Protein 4EYC (pdb70)

InterPro domains:
  IPR001894 Cathelicidin-like [PTHR10206] (10-161)
  IPR018216 Cathelicidin, conserved site [PS00946] (35-48)
  IPR018216 Cathelicidin, conserved site [PS00947] (79-101)
  IPR022746 Cathelicidin, antimicrobial peptide, C-terminal [PF12153] (136-163)
  IPR046350 Cystatin superfamily [SSF54403] (33-126)

Nearest PDB structures (foldseek):
  4eyc-assembly2_B  TM=9.851E-01  e=2.642E-16  Homo sapiens
  1n5p-assembly1_A  TM=8.259E-01  e=7.080E-11  Sus scrofa
  3gax-assembly2_B  TM=7.940E-01  e=5.364E-03  Homo sapiens
  3gax-assembly1_A  TM=7.371E-01  e=4.260E-03  Homo sapiens
  3lh4-assembly1_A  TM=5.783E-01  e=1.134E-02  Ixodes scapularis

Sequence (202 aa):
GSHMQVLSYKEAVLRAIDGINQRSSDANLYRLLDLDPRTMDGDPDTPKPVSFTVKETVCPRTTQQSPEDCDFKKKDDGGLLVKRCMGTVTLNQARGSFDISCDKDNKVLSYKEAVLRAIDGINQRSSDANLLYRLLDLDPRTMDGDPDTPKPVSFTVKETVCPRTTQQSPEDCDFKKDGLVKRCMGTVTLNQARGGSSFFDISCDKDNKR

Solvent-accessible surface area: 11135 Å² total; per-residue (Å²): 128,74,148,79,89,78,30,61,34,109,88,3,0,72,132,2,7,52,18,8,8,148,70,11,89,50,84,21,14,9,47,30,66,89,47,39,127,114,154,81,112,74,60,41,47,52,84,9,65,2,1,0,24,0,45,24,0,89,3,72,60,102,19,178,98,55,49,139,103,0,99,68,71,175,130,9,89,60,32,43,0,6,11,34,2,20,20,0,56,39,144,53,55,40,19,0,0,7,14,94,24,12,209,130,45,64,40,101,70,5,0,21,102,0,2,49,19,13,7,137,64,12,94,44,83,24,9,8,54,20,66,90,48,42,129,112,151,68,92,77,66,50,52,55,73,3,64,3,1,0,24,0,44,19,0,86,11,83,59,116,30,183,90,48,12,73,104,2,100,64,84,172,122,7,105,61,43,25,0,7,11,31,2,8,22,29,104,95,147,26,93,54,38,0,0,9,15,107,24,5,179,150

B-factor: mean 39.04, std 11.26, range [22.12, 83.7]

Radius of gyration: 17.58 Å; Cα contacts (8 Å, |Δi|>4): 436; chains: 2; bounding box: 45×39×44 Å

GO terms:
  GO:0045087 innate immune response (P, IDA)
  GO:0019731 antibacterial humoral response (P, IDA)
  GO:0050829 defense response to Gram-negative bacterium (P, IDA)
  GO:0050830 defense response to Gram-positive bacterium (P, IDA)
  GO:0061844 antimicrobial humoral immune response mediated by antimicrobial peptide (P, IDA)
  GO:0001878 response to yeast (P, IDA)
  GO:0005576 extracellular region (C, IDA)
  GO:0035821 modulation of process of another organism (P, IDA)
  GO:0019732 antifungal humoral response (P, IDA)
  GO:0002544 chronic inflammatory response (P, IMP)
  GO:0045087 innate immune response (P, IMP)
  GO:0050830 defense response to Gram-positive bacterium (P, IMP)
  GO:0032757 positive regulation of interleukin-8 production (P, IMP)
  GO:0061844 antimicrobial humoral immune response mediated by antimicrobial peptide (P, IMP)
  GO:0140367 antibacterial innate immune response (P, IDA)
  GO:0042742 defense response to bacterium (P, IMP)
  GO:0042742 defense response to bacterium (P, TAS)
  GO:1904724 tertiary granule lumen (C, TAS)
  GO:0035580 specific granule lumen (C, TAS)
  GO:0005576 extracellular region (C, TAS)

Organism: Homo sapiens (NCBI:txid9606)

Secondary structure (DSSP, 8-state):
--S--BPPHHHHHHHHHHHHHHH---SEEEEEEEEPP----S-TTSPEEEEEEEEEEEEETT--S-GGGSPBPTT--EEEEEEEE-SBTTSS--EEEEETT--/---HHHHHHHHHHHHHHH---SEEEEEEEEPP----S-TTS-EEEEEEEEEEEEETT--S-GGGSPBPTT--EEEEEEEE-SSTTT---EEEEETT---

CATH classification: 3.10.450.10

Structure (mmCIF, N/CA/C/O backbone):
data_4EYC
#
_entry.id   4EYC
#
_cell.length_a   91.146
_cell.length_b   57.987
_cell.length_c   39.546
_cell.angle_alpha   90.000
_cell.angle_beta   90.000
_cell.angle_gamma   90.000
#
_symmetry.space_group_name_H-M   'P 21 21 2'
#
loop_
_entity.id
_entity.type
_entity.pdbx_description
1 polymer 'Cathelicidin antimicrobial peptide'
2 water water
#
loop_
_atom_site.group_PDB
_atom_site.id
_atom_site.type_symbol
_atom_site.label_atom_id
_atom_site.label_alt_id
_atom_site.label_comp_id
_atom_site.label_asym_id
_atom_site.label_entity_id
_atom_site.label_seq_id
_atom_site.pdbx_PDB_ins_code
_atom_site.Cartn_x
_atom_site.Cartn_y
_atom_site.Cartn_z
_atom_site.occupancy
_atom_site.B_iso_or_equiv
_atom_site.auth_seq_id
_atom_site.auth_comp_id
_atom_site.auth_asym_id
_atom_site.auth_atom_id
_atom_site.pdbx_PDB_model_num
ATOM 1 N N . GLY A 1 1 ? 42.024 -8.143 11.947 1.00 53.51 -3 GLY A N 1
ATOM 2 C CA . GLY A 1 1 ? 43.215 -7.997 12.772 1.00 54.01 -3 GLY A CA 1
ATOM 3 C C . GLY A 1 1 ? 42.979 -7.200 14.042 1.00 51.67 -3 GLY A C 1
ATOM 4 O O . GLY A 1 1 ? 42.449 -7.708 15.031 1.00 48.32 -3 GLY A O 1
ATOM 5 N N . SER A 1 2 ? 43.397 -5.947 14.036 1.00 48.51 -2 SER A N 1
ATOM 6 C CA . SER A 1 2 ? 43.547 -5.261 15.310 1.00 48.68 -2 SER A CA 1
ATOM 7 C C . SER A 1 2 ? 42.345 -5.278 16.255 1.00 45.95 -2 SER A C 1
ATOM 8 O O . SER A 1 2 ? 41.199 -5.163 15.837 1.00 47.73 -2 SER A O 1
ATOM 11 N N . HIS A 1 3 ? 42.593 -5.398 17.537 1.00 46.70 -1 HIS A N 1
ATOM 12 C CA . HIS A 1 3 ? 41.504 -5.314 18.462 1.00 46.65 -1 HIS A CA 1
ATOM 13 C C . HIS A 1 3 ? 41.563 -4.031 19.211 1.00 46.74 -1 HIS A C 1
ATOM 14 O O . HIS A 1 3 ? 40.671 -3.700 19.912 1.00 47.34 -1 HIS A O 1
ATOM 21 N N . MET A 1 4 ? 42.631 -3.293 19.018 1.00 46.11 0 MET A N 1
ATOM 22 C CA . MET A 1 4 ? 42.804 -2.003 19.642 1.00 43.10 0 MET A CA 1
ATOM 23 C C . MET A 1 4 ? 43.638 -1.105 18.736 1.00 47.98 0 MET A C 1
ATOM 24 O O . MET A 1 4 ? 44.823 -1.226 18.703 1.00 44.19 0 MET A O 1
ATOM 29 N N . GLN A 1 5 ? 42.997 -0.232 17.970 1.00 39.78 31 GLN A N 1
ATOM 30 C CA . GLN A 1 5 ? 43.698 0.756 17.165 1.00 37.85 31 GLN A CA 1
ATOM 31 C C . GLN A 1 5 ? 43.247 2.119 17.573 1.00 38.68 31 GLN A C 1
ATOM 32 O O . GLN A 1 5 ? 42.189 2.517 17.204 1.00 40.17 31 GLN A O 1
ATOM 38 N N . VAL A 1 6 ? 44.052 2.819 18.341 1.00 35.16 32 VAL A N 1
ATOM 39 C CA . VAL A 1 6 ? 43.626 4.036 18.951 1.00 39.08 32 VAL A CA 1
ATOM 40 C C . VAL A 1 6 ? 44.102 5.260 18.189 1.00 39.98 3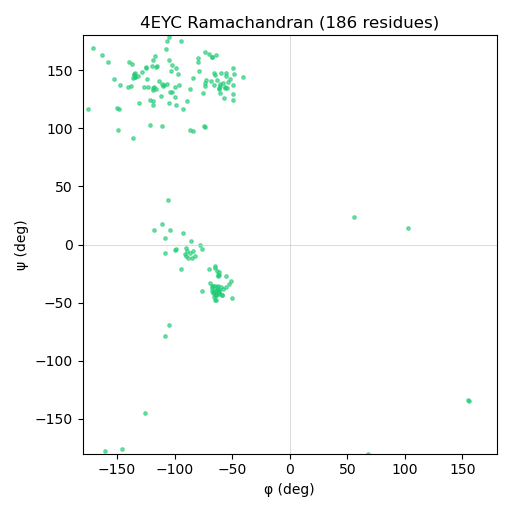2 VAL A C 1
ATOM 41 O O . VAL A 1 6 ? 45.272 5.397 17.906 1.00 37.78 32 VAL A O 1
ATOM 45 N N . LEU A 1 7 ? 43.166 6.130 17.861 1.00 36.57 33 LEU A N 1
ATOM 46 C CA . LEU A 1 7 ? 43.464 7.415 17.211 1.00 29.65 33 LEU A CA 1
ATOM 47 C C . LEU A 1 7 ? 43.390 8.512 18.284 1.00 28.52 33 LEU A C 1
ATOM 48 O O . LEU A 1 7 ? 42.698 8.336 19.325 1.00 28.34 33 LEU A O 1
ATOM 53 N N . SER A 1 8 ? 44.116 9.598 18.047 1.00 25.04 34 SER A N 1
ATOM 54 C CA . SER A 1 8 ? 43.882 10.819 18.791 1.00 28.93 34 SER A CA 1
ATOM 55 C C . SER A 1 8 ? 42.465 11.348 18.467 1.00 29.76 34 SER A C 1
ATOM 56 O O . SER A 1 8 ? 41.805 10.930 17.486 1.00 29.15 34 SER A O 1
ATOM 59 N N . TYR A 1 9 ? 41.974 12.227 19.297 1.00 29.14 35 TYR A N 1
ATOM 60 C CA . TYR A 1 9 ? 40.651 12.691 19.064 1.00 29.11 35 TYR A CA 1
ATOM 61 C C . TYR A 1 9 ? 40.563 13.381 17.715 1.00 29.20 35 TYR A C 1
ATOM 62 O O . TYR A 1 9 ? 39.603 13.161 16.944 1.00 28.89 35 TYR A O 1
ATOM 71 N N . LYS A 1 10 ? 41.559 14.199 17.394 1.00 29.15 36 LYS A N 1
ATOM 72 C CA . LYS A 1 10 ? 41.500 14.897 16.050 1.00 30.32 36 LYS A CA 1
ATOM 73 C C . LYS A 1 10 ? 41.535 13.912 14.873 1.00 28.47 36 LYS A C 1
ATOM 74 O O . LYS A 1 10 ? 40.791 14.047 13.870 1.00 28.01 36 LYS A O 1
ATOM 80 N N . GLU A 1 11 ? 42.346 12.882 15.022 1.00 26.37 37 GLU A N 1
ATOM 81 C CA . GLU A 1 11 ? 42.405 11.874 13.989 1.00 29.79 37 GLU A CA 1
ATOM 82 C C . GLU A 1 11 ? 41.106 11.143 13.890 1.00 28.53 37 GLU A C 1
ATOM 83 O O . GLU A 1 11 ? 40.649 10.786 12.774 1.00 30.21 37 GLU A O 1
ATOM 89 N N . ALA A 1 12 ? 40.509 10.865 15.040 1.00 25.04 38 ALA A N 1
ATOM 90 C CA . ALA A 1 12 ? 39.224 10.158 15.003 1.00 25.90 38 ALA A CA 1
ATOM 91 C C . ALA A 1 12 ? 38.197 11.008 14.270 1.00 26.44 38 ALA A C 1
ATOM 92 O O . ALA A 1 12 ? 37.362 10.501 13.492 1.00 27.00 38 ALA A O 1
ATOM 94 N N . VAL A 1 13 ? 38.227 12.292 14.491 1.00 24.99 39 VAL A N 1
ATOM 95 C CA . VAL A 1 13 ? 37.306 13.180 13.747 1.00 26.57 39 VAL A CA 1
ATOM 96 C C . VAL A 1 13 ? 37.599 13.190 12.223 1.00 27.78 39 VAL A C 1
ATOM 97 O O . VAL A 1 13 ? 36.683 13.087 11.437 1.00 28.65 39 VAL A O 1
ATOM 101 N N . LEU A 1 14 ? 38.852 13.339 11.817 1.00 25.49 40 LEU A N 1
ATOM 102 C CA . LEU A 1 14 ? 39.161 13.288 10.386 1.00 26.54 40 LEU A CA 1
ATOM 103 C C . LEU A 1 14 ? 38.741 11.964 9.709 1.00 26.96 40 LEU A C 1
ATOM 104 O O . LEU A 1 14 ? 38.209 11.934 8.599 1.00 27.89 40 LEU A O 1
ATOM 109 N N . ARG A 1 15 ? 38.941 10.895 10.452 1.00 26.13 41 ARG A N 1
ATOM 110 C CA . ARG A 1 15 ? 38.505 9.605 10.020 1.00 30.00 41 ARG A CA 1
ATOM 111 C C . ARG A 1 15 ? 37.022 9.529 9.931 1.00 28.86 41 ARG A C 1
ATOM 112 O O . ARG A 1 15 ? 36.471 8.941 8.971 1.00 26.38 41 ARG A O 1
ATOM 120 N N . ALA A 1 16 ? 36.305 10.056 10.908 1.00 27.88 42 ALA A N 1
ATOM 121 C CA . ALA A 1 16 ? 34.858 10.064 10.769 1.00 24.99 42 ALA A CA 1
ATOM 122 C C . ALA A 1 16 ? 34.412 10.867 9.572 1.00 25.71 42 ALA A C 1
ATOM 123 O O . ALA A 1 16 ? 33.418 10.548 8.893 1.00 25.15 42 ALA A O 1
ATOM 125 N N . ILE A 1 17 ? 35.073 11.979 9.333 1.00 24.90 43 ILE A N 1
ATOM 126 C CA . ILE A 1 17 ? 34.630 12.729 8.121 1.00 26.48 43 ILE A CA 1
ATOM 127 C C . ILE A 1 17 ? 34.851 11.897 6.862 1.00 27.74 43 ILE A C 1
ATOM 128 O O . ILE A 1 17 ? 34.075 11.955 5.939 1.00 29.08 43 ILE A O 1
ATOM 133 N N . ASP A 1 18 ? 35.946 11.185 6.781 1.00 27.71 44 ASP A N 1
ATOM 134 C CA . ASP A 1 18 ? 36.134 10.281 5.651 1.00 27.24 44 ASP A CA 1
ATOM 135 C C . ASP A 1 18 ? 34.905 9.403 5.478 1.00 27.16 44 ASP A C 1
ATOM 136 O O . ASP A 1 18 ? 34.420 9.232 4.361 1.00 27.94 44 ASP A O 1
ATOM 141 N N . GLY A 1 19 ? 34.418 8.842 6.583 1.00 27.02 45 GLY A N 1
ATOM 142 C CA . GLY A 1 19 ? 33.188 8.010 6.650 1.00 29.78 45 GLY A CA 1
ATOM 143 C C . GLY A 1 19 ? 31.960 8.743 6.180 1.00 31.74 45 GLY A C 1
ATOM 144 O O . GLY A 1 19 ? 31.080 8.185 5.447 1.00 27.62 45 GLY A O 1
ATOM 145 N N . ILE A 1 20 ? 31.865 9.991 6.619 1.00 25.51 46 ILE A N 1
ATOM 146 C CA . ILE A 1 20 ? 30.712 10.758 6.315 1.00 27.35 46 ILE A CA 1
ATOM 147 C C . ILE A 1 20 ? 30.676 11.048 4.838 1.00 29.49 46 ILE A C 1
ATOM 148 O O . ILE A 1 20 ? 29.616 11.047 4.234 1.00 31.27 46 ILE A O 1
ATOM 153 N N . ASN A 1 21 ? 31.840 11.288 4.240 1.00 29.80 47 ASN A N 1
ATOM 154 C CA . ASN A 1 21 ? 31.899 11.478 2.768 1.00 29.15 47 ASN A CA 1
ATOM 155 C C . ASN A 1 21 ? 31.560 10.211 2.011 1.00 30.34 47 ASN A C 1
ATOM 156 O O . ASN A 1 21 ? 30.802 10.235 1.071 1.00 32.54 47 ASN A O 1
ATOM 161 N N . GLN A 1 22 ? 32.074 9.101 2.490 1.00 27.37 48 GLN A N 1
ATOM 162 C CA . GLN A 1 22 ? 31.813 7.832 1.912 1.00 37.46 48 GLN A CA 1
ATOM 163 C C . GLN A 1 22 ? 30.350 7.437 1.878 1.00 37.69 48 GLN A C 1
ATOM 164 O O . GLN A 1 22 ? 29.916 6.797 0.884 1.00 31.72 48 GLN A O 1
ATOM 170 N N . ARG A 1 23 ? 29.577 7.796 2.910 1.00 29.52 49 ARG A N 1
ATOM 171 C CA . ARG A 1 23 ? 28.181 7.361 2.949 1.00 30.36 49 ARG A CA 1
ATOM 172 C C . ARG A 1 23 ? 27.283 8.373 2.263 1.00 30.87 49 ARG A C 1
ATOM 173 O O . ARG A 1 23 ? 26.103 8.120 2.101 1.00 29.76 49 ARG A O 1
ATOM 181 N N . SER A 1 24 ? 27.816 9.543 1.921 1.00 31.27 50 SER A N 1
ATOM 182 C CA . SER A 1 24 ? 26.971 10.614 1.424 1.00 27.64 50 SER A CA 1
ATOM 183 C C . SER A 1 24 ? 26.642 10.391 -0.062 1.00 36.29 50 SER A C 1
ATOM 184 O O . SER A 1 24 ? 27.346 9.651 -0.751 1.00 36.36 50 SER A O 1
ATOM 187 N N . SER A 1 25 ? 25.591 11.021 -0.562 1.00 35.53 51 SER A N 1
ATOM 188 C CA . SER A 1 25 ? 25.413 11.067 -2.017 1.00 40.03 51 SER A CA 1
ATOM 189 C C . SER A 1 25 ? 25.609 12.482 -2.597 1.00 41.60 51 SER A C 1
ATOM 190 O O . SER A 1 25 ? 25.173 12.770 -3.717 1.00 43.13 51 SER A O 1
ATOM 193 N N . ASP A 1 26 ? 26.239 13.379 -1.843 1.00 39.60 52 ASP A N 1
ATOM 194 C CA . ASP A 1 26 ? 26.534 14.718 -2.370 1.00 39.80 52 ASP A CA 1
ATOM 195 C C . ASP A 1 26 ? 27.572 14.618 -3.503 1.00 41.82 52 ASP A C 1
ATOM 196 O O . ASP A 1 26 ? 28.243 13.587 -3.655 1.00 37.24 52 ASP A O 1
ATOM 201 N N . ALA A 1 27 ? 27.653 15.654 -4.327 1.00 37.75 53 ALA A N 1
ATOM 202 C CA . ALA A 1 27 ? 28.532 15.582 -5.521 1.00 40.43 53 ALA A CA 1
ATOM 203 C C . ALA A 1 27 ? 29.957 15.768 -5.021 1.00 41.97 53 ALA A C 1
ATOM 204 O O . ALA A 1 27 ? 30.867 15.103 -5.515 1.00 42.17 53 ALA A O 1
ATOM 206 N N . ASN A 1 28 ? 30.124 16.680 -4.056 1.00 37.35 54 ASN A N 1
ATOM 207 C CA . ASN A 1 28 ? 31.451 17.087 -3.636 1.00 36.07 54 ASN A CA 1
ATOM 208 C C . ASN A 1 28 ? 31.934 16.525 -2.300 1.00 37.68 54 ASN A C 1
ATOM 209 O O . ASN A 1 28 ? 31.156 16.104 -1.446 1.00 34.23 54 ASN A O 1
ATOM 214 N N . LEU A 1 29 ? 33.238 16.523 -2.132 1.00 32.83 55 LEU A N 1
ATOM 215 C CA . LEU A 1 29 ? 33.848 16.177 -0.880 1.00 31.24 55 LEU A CA 1
ATOM 216 C C . LEU A 1 29 ? 33.697 17.303 0.108 1.00 30.36 55 LEU A C 1
ATOM 217 O O . LEU A 1 29 ? 34.007 18.485 -0.182 1.00 32.46 55 LEU A O 1
ATOM 222 N N . TYR A 1 30 ? 33.231 16.961 1.325 1.00 29.31 56 TYR A N 1
ATOM 223 C CA . TYR A 1 30 ? 33.211 17.934 2.471 1.00 29.13 56 TYR A CA 1
ATOM 224 C C . TYR A 1 30 ? 34.440 17.718 3.341 1.00 27.71 56 TYR A C 1
ATOM 225 O O . TYR A 1 30 ? 34.905 16.584 3.543 1.00 29.20 56 TYR A O 1
ATOM 234 N N . ARG A 1 31 ? 34.925 18.800 3.896 1.00 30.73 57 ARG A N 1
ATOM 235 C CA . ARG A 1 31 ? 36.147 18.811 4.615 1.00 29.06 57 ARG A CA 1
ATOM 236 C C . ARG A 1 31 ? 35.976 19.582 5.932 1.00 31.82 57 ARG A C 1
ATOM 237 O O . ARG A 1 31 ? 35.274 20.574 5.977 1.00 29.81 57 ARG A O 1
ATOM 245 N N . LEU A 1 32 ? 36.660 19.127 6.991 1.00 26.35 58 LEU A N 1
ATOM 246 C CA . LEU A 1 32 ? 36.649 19.813 8.297 1.00 29.22 58 LEU A CA 1
ATOM 247 C C . LEU A 1 32 ? 36.927 21.291 8.167 1.00 32.39 58 LEU A C 1
ATOM 248 O O . LEU A 1 32 ? 37.882 21.702 7.502 1.00 35.42 58 LEU A O 1
ATOM 253 N N . LEU A 1 33 ? 35.995 22.066 8.691 1.00 32.28 59 LEU A N 1
ATOM 254 C CA . LEU A 1 33 ? 36.054 23.511 8.665 1.00 36.88 59 LEU A CA 1
ATOM 255 C C . LEU A 1 33 ? 36.437 23.975 10.099 1.00 38.63 59 LEU A C 1
ATOM 256 O O . LEU A 1 33 ? 37.554 24.378 10.286 1.00 44.16 59 LEU A O 1
ATOM 261 N N . ASP A 1 34 ? 35.568 23.838 11.110 1.00 38.68 60 ASP A N 1
ATOM 262 C CA . ASP A 1 34 ? 35.929 24.096 12.533 1.00 40.55 60 ASP A CA 1
ATOM 263 C C . ASP A 1 34 ? 35.537 23.002 13.500 1.00 42.83 60 ASP A C 1
ATOM 264 O O . ASP A 1 34 ? 34.335 22.658 13.571 1.00 38.56 60 ASP A O 1
ATOM 269 N N . LEU A 1 35 ? 36.530 22.455 14.221 1.00 36.53 61 LEU A N 1
ATOM 270 C CA . LEU A 1 35 ? 36.270 21.478 15.298 1.00 33.97 61 LEU A CA 1
ATOM 271 C C . LEU A 1 35 ? 36.049 22.192 16.639 1.00 38.59 61 LEU A C 1
ATOM 272 O O . LEU A 1 35 ? 36.907 22.944 17.105 1.00 35.79 61 LEU A O 1
ATOM 277 N N . ASP A 1 36 ? 34.904 21.963 17.283 1.00 36.81 62 ASP A N 1
ATOM 278 C CA . ASP A 1 36 ? 34.704 22.601 18.589 1.00 38.46 62 ASP A CA 1
ATOM 279 C C . ASP A 1 36 ? 35.683 22.075 19.604 1.00 44.73 62 ASP A C 1
ATOM 280 O O . ASP A 1 36 ? 35.932 20.879 19.673 1.00 48.97 62 ASP A O 1
ATOM 285 N N . PRO A 1 37 ? 36.246 22.966 20.417 1.00 45.20 63 PRO A N 1
ATOM 286 C CA . PRO A 1 37 ? 37.144 22.488 21.457 1.00 47.31 63 PRO A CA 1
ATOM 287 C C . PRO A 1 37 ? 36.361 21.789 22.571 1.00 47.81 63 PRO A C 1
ATOM 288 O O . PRO A 1 37 ? 35.309 22.253 22.940 1.00 45.71 63 PRO A O 1
ATOM 292 N N . ARG A 1 38 ? 36.882 20.698 23.125 1.00 54.65 64 ARG A N 1
ATOM 293 C CA . ARG A 1 38 ? 36.381 20.150 24.391 1.00 50.27 64 ARG A CA 1
ATOM 294 C C . ARG A 1 38 ? 37.547 19.573 25.123 1.00 63.00 64 ARG A C 1
ATOM 295 O O . ARG A 1 38 ? 37.565 18.345 25.302 1.00 68.06 64 ARG A O 1
ATOM 303 N N . THR A 1 40 ? 37.337 18.289 27.395 1.00 46.87 66 THR A N 1
ATOM 304 C CA . THR A 1 40 ? 38.436 17.645 28.077 1.00 53.27 66 THR A CA 1
ATOM 305 C C . THR A 1 40 ? 37.991 16.223 28.323 1.00 58.09 66 THR A C 1
ATOM 306 O O . THR A 1 40 ? 36.854 15.979 28.737 1.00 58.40 66 THR A O 1
ATOM 310 N N . MET A 1 41 ? 38.867 15.265 28.072 1.00 51.06 67 MET A N 1
ATOM 311 C CA . MET A 1 41 ? 38.428 13.902 28.106 1.00 53.54 67 MET A CA 1
ATOM 312 C C . MET A 1 41 ? 38.895 13.077 29.300 1.00 58.00 67 MET A C 1
ATOM 313 O O . MET A 1 41 ? 39.757 13.480 30.073 1.00 58.66 67 MET A O 1
ATOM 318 N N . ASP A 1 42 ? 38.296 11.911 29.451 1.00 52.83 68 ASP A N 1
ATOM 319 C CA . ASP A 1 42 ? 38.525 11.121 30.656 1.00 66.15 68 ASP A CA 1
ATOM 320 C C . ASP A 1 42 ? 39.632 10.052 30.542 1.00 69.10 68 ASP A C 1
ATOM 321 O O . ASP A 1 42 ? 40.139 9.580 31.574 1.00 67.87 68 ASP A O 1
ATOM 326 N N . GLY A 1 43 ? 39.972 9.642 29.315 1.00 62.56 69 GLY A N 1
ATOM 327 C CA . GLY A 1 43 ? 41.154 8.798 29.132 1.00 59.43 69 GLY A CA 1
ATOM 328 C C . GLY A 1 43 ? 40.967 7.329 28.910 1.00 56.27 69 GLY A C 1
ATOM 329 O O . GLY A 1 43 ? 41.916 6.552 28.976 1.00 61.91 69 GLY A O 1
ATOM 330 N N . ASP A 1 44 ? 39.744 6.960 28.606 1.00 52.65 70 ASP A N 1
ATOM 331 C CA . ASP A 1 44 ? 39.386 5.629 28.253 1.00 52.57 70 ASP A CA 1
ATOM 332 C C . ASP A 1 44 ? 38.980 5.648 26.758 1.00 59.66 70 ASP A C 1
ATOM 333 O O . ASP A 1 44 ? 38.145 6.460 26.354 1.00 55.22 70 ASP A O 1
ATOM 338 N N . PRO A 1 45 ? 39.573 4.756 25.939 1.00 59.07 71 PRO A N 1
ATOM 339 C CA . PRO A 1 45 ? 39.517 4.843 24.468 1.00 55.38 71 PRO A CA 1
ATOM 340 C C . PRO A 1 45 ? 38.326 4.143 23.851 1.00 50.81 71 PRO A C 1
ATOM 341 O O . PRO A 1 45 ? 38.080 4.282 22.657 1.00 45.22 71 PRO A O 1
ATOM 345 N N . ASP A 1 46 ? 37.626 3.347 24.653 1.00 45.87 72 ASP A N 1
ATOM 346 C CA . ASP A 1 46 ? 36.509 2.620 24.164 1.00 42.68 72 ASP A CA 1
ATOM 347 C C . ASP A 1 46 ? 35.193 3.307 24.499 1.00 37.42 72 ASP A C 1
ATOM 348 O O . ASP A 1 46 ? 34.138 2.804 24.137 1.00 40.22 72 ASP A O 1
ATOM 353 N N . THR A 1 47 ? 35.241 4.403 25.230 1.00 34.77 73 THR A N 1
ATOM 354 C CA . THR A 1 47 ? 33.962 5.082 25.551 1.00 41.32 73 THR A CA 1
ATOM 355 C C . THR A 1 47 ? 33.693 6.246 24.547 1.00 42.14 73 THR A C 1
ATOM 356 O O . THR A 1 47 ? 34.610 7.047 24.309 1.00 42.31 73 THR A O 1
ATOM 360 N N . PRO A 1 48 ? 32.430 6.416 24.051 1.00 39.02 74 PRO A N 1
ATOM 361 C CA . PRO A 1 48 ? 32.222 7.549 23.113 1.00 37.64 74 PRO A CA 1
ATOM 362 C C . PRO A 1 48 ? 32.609 8.937 23.624 1.00 39.81 74 PRO A C 1
ATOM 363 O O . PRO A 1 48 ? 32.284 9.308 24.741 1.00 38.59 74 PRO A O 1
ATOM 367 N N . LYS A 1 49 ? 33.317 9.715 22.791 1.00 34.38 75 LYS A N 1
ATOM 368 C CA . LYS A 1 49 ? 33.695 11.060 23.133 1.00 34.43 75 LYS A CA 1
ATOM 369 C C . LYS A 1 49 ? 32.771 12.006 22.359 1.00 35.41 75 LYS A C 1
ATOM 370 O O . LYS A 1 49 ? 32.641 11.854 21.146 1.00 26.88 75 LYS A O 1
ATOM 376 N N . PRO A 1 50 ? 32.181 12.996 23.036 1.00 33.95 76 PRO A N 1
ATOM 377 C CA . PRO A 1 50 ? 31.452 14.003 22.286 1.00 31.85 76 PRO A CA 1
ATOM 378 C C . PRO A 1 50 ? 32.274 14.711 21.230 1.00 33.20 76 PRO A C 1
ATOM 379 O O . PRO A 1 50 ? 33.438 15.070 21.472 1.00 35.39 76 PRO A O 1
ATOM 383 N N . VAL A 1 51 ? 31.686 14.871 20.036 1.00 24.68 77 VAL A N 1
ATOM 384 C CA . VAL A 1 51 ? 32.231 15.751 19.000 1.00 26.11 77 VAL A CA 1
ATOM 385 C C . VAL A 1 51 ? 31.181 16.747 18.455 1.00 25.47 77 VAL A C 1
ATOM 386 O O . VAL A 1 51 ? 29.967 16.481 18.411 1.00 29.04 77 VAL A O 1
ATOM 390 N N . SER A 1 52 ? 31.637 17.923 18.049 1.00 28.05 78 SER A N 1
ATOM 391 C CA . SER A 1 52 ? 30.771 18.752 17.254 1.00 29.35 78 SER A CA 1
ATOM 392 C C . SER A 1 52 ? 31.714 19.596 16.420 1.00 28.64 78 SER A C 1
ATOM 393 O O . SER A 1 52 ? 32.820 19.959 16.884 1.00 34.56 78 SER A O 1
ATOM 396 N N . PHE A 1 53 ? 31.343 19.841 15.168 1.00 27.31 79 PHE A N 1
ATOM 397 C CA . PHE A 1 53 ? 32.251 20.497 14.246 1.00 26.98 79 PHE A CA 1
ATOM 398 C C . PHE A 1 53 ? 31.517 20.837 12.990 1.00 29.02 79 PHE A C 1
ATOM 399 O O . PHE A 1 53 ? 30.422 20.290 12.766 1.00 33.48 79 PHE A O 1
ATOM 407 N N . THR A 1 54 ? 32.119 21.640 12.110 1.00 27.65 80 THR A N 1
ATOM 408 C CA . THR A 1 54 ? 31.456 21.962 10.860 1.00 28.65 80 THR A CA 1
ATOM 409 C C . THR A 1 54 ? 32.334 21.388 9.777 1.00 31.51 80 THR A C 1
ATOM 410 O O . THR A 1 54 ? 33.516 21.205 9.990 1.00 27.95 80 THR A O 1
ATOM 414 N N . VAL A 1 55 ? 31.718 21.051 8.646 1.00 34.26 81 VAL A N 1
ATOM 415 C CA . VAL A 1 55 ? 32.390 20.705 7.448 1.00 29.18 81 VAL A CA 1
ATOM 416 C C . VAL A 1 55 ? 31.872 21.629 6.334 1.00 34.72 81 VAL A C 1
ATOM 417 O O . VAL A 1 55 ? 30.730 22.095 6.362 1.00 31.26 81 VAL A O 1
ATOM 421 N N . LYS A 1 56 ? 32.721 21.865 5.339 1.00 30.14 82 LYS A N 1
ATOM 422 C CA . LYS A 1 56 ? 32.357 22.643 4.178 1.00 32.29 82 LYS A CA 1
ATOM 423 C C . LYS A 1 56 ? 32.744 21.963 2.887 1.00 32.02 82 LYS A C 1
ATOM 424 O O . LYS A 1 56 ? 33.755 21.200 2.784 1.00 32.10 82 LYS A O 1
ATOM 430 N N . GLU A 1 57 ? 31.874 22.187 1.911 1.00 32.65 83 GLU A N 1
ATOM 431 C CA . GLU A 1 57 ? 31.979 21.617 0.561 1.00 33.44 83 GLU A CA 1
ATOM 432 C C . GLU A 1 57 ? 33.288 22.107 -0.088 1.00 29.47 83 GLU A C 1
ATOM 433 O O . GLU A 1 57 ? 33.662 23.289 0.063 1.00 32.31 83 GLU A O 1
ATOM 439 N N . THR A 1 58 ? 33.999 21.179 -0.694 1.00 32.76 84 THR A N 1
ATOM 440 C CA . THR A 1 58 ? 35.230 21.507 -1.467 1.00 34.64 84 THR A CA 1
ATOM 441 C C . THR A 1 58 ? 34.955 21.433 -2.971 1.00 39.18 84 THR A C 1
ATOM 442 O O . THR A 1 58 ? 33.855 21.093 -3.377 1.00 37.69 84 THR A O 1
ATOM 446 N N . VAL A 1 59 ? 35.976 21.728 -3.787 1.00 37.90 85 VAL A N 1
ATOM 447 C CA . VAL A 1 59 ? 35.858 21.654 -5.213 1.00 38.31 85 VAL A CA 1
ATOM 448 C C . VAL A 1 59 ? 36.092 20.241 -5.719 1.00 38.49 85 VAL A C 1
ATOM 449 O O . VAL A 1 59 ? 35.968 19.960 -6.895 1.00 38.18 85 VAL A O 1
ATOM 453 N N . CYS A 1 60 ? 36.465 19.343 -4.825 1.00 39.66 86 CYS A N 1
ATOM 454 C CA . CYS A 1 60 ? 36.723 17.973 -5.187 1.00 38.39 86 CYS A CA 1
ATOM 455 C C . CYS A 1 60 ? 35.441 17.213 -5.219 1.00 41.40 86 CYS A C 1
ATOM 456 O O . CYS A 1 60 ? 34.579 17.469 -4.378 1.00 37.59 86 CYS A O 1
ATOM 459 N N . PRO A 1 61 ? 35.326 16.271 -6.171 1.00 48.16 87 PRO A N 1
ATOM 460 C CA . PRO A 1 61 ? 34.308 15.206 -6.220 1.00 46.28 87 PRO A CA 1
ATOM 461 C C . PRO A 1 61 ? 34.309 14.377 -4.950 1.00 42.82 87 PRO A C 1
ATOM 462 O O . PRO A 1 61 ? 35.338 14.093 -4.360 1.00 34.09 87 PRO A O 1
ATOM 466 N N . ARG A 1 62 ? 33.136 13.951 -4.550 1.00 40.14 88 ARG A N 1
ATOM 467 C CA . ARG A 1 62 ? 33.020 13.232 -3.304 1.00 38.26 88 ARG A CA 1
ATOM 468 C C . ARG A 1 62 ? 33.944 12.010 -3.276 1.00 40.55 88 ARG A C 1
ATOM 469 O O . ARG A 1 62 ? 34.536 11.638 -2.234 1.00 33.63 88 ARG A O 1
ATOM 477 N N . THR A 1 63 ? 34.082 11.356 -4.426 1.00 42.43 89 THR A N 1
ATOM 478 C CA . THR A 1 63 ? 34.876 10.124 -4.482 1.00 42.54 89 THR A CA 1
ATOM 479 C C . THR A 1 63 ? 36.349 10.385 -4.864 1.00 51.97 89 THR A C 1
ATOM 480 O O . THR A 1 63 ? 37.087 9.431 -5.138 1.00 52.84 89 THR A O 1
ATOM 484 N N . THR A 1 64 ? 36.777 11.650 -4.899 1.00 45.44 90 THR A N 1
ATOM 485 C CA . THR A 1 64 ? 38.215 11.942 -5.218 1.00 49.23 90 THR A CA 1
ATOM 486 C C . THR A 1 64 ? 39.147 11.126 -4.409 1.00 43.32 90 THR A C 1
ATOM 487 O O . THR A 1 64 ? 38.854 10.752 -3.289 1.00 46.01 90 THR A O 1
ATOM 491 N N . GLN A 1 65 ? 40.330 10.838 -4.916 1.00 58.76 91 GLN A N 1
ATOM 492 C CA . GLN A 1 65 ? 41.246 10.235 -3.947 1.00 57.54 91 GLN A CA 1
ATOM 493 C C . GLN A 1 65 ? 42.359 11.175 -3.547 1.00 55.19 91 GLN A C 1
ATOM 494 O O . GLN A 1 65 ? 43.247 10.783 -2.786 1.00 59.69 91 GLN A O 1
ATOM 500 N N . GLN A 1 66 ? 42.274 12.420 -4.036 1.00 52.49 92 GLN A N 1
ATOM 501 C CA . GLN A 1 66 ? 43.032 13.560 -3.458 1.00 47.11 92 GLN A CA 1
ATOM 502 C C . GLN A 1 66 ? 42.834 13.589 -1.945 1.00 49.86 92 GLN A C 1
ATOM 503 O O . GLN A 1 66 ? 41.718 13.415 -1.4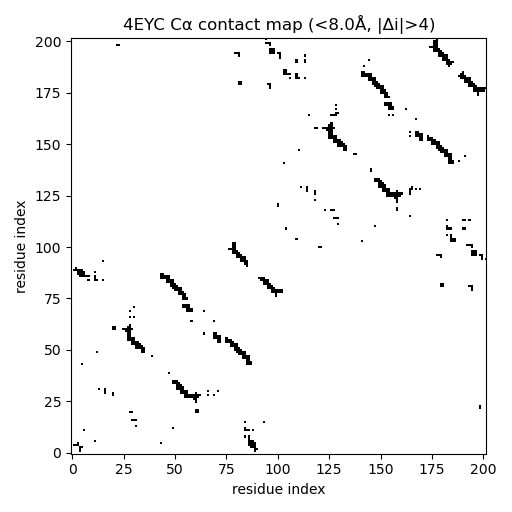58 1.00 53.83 92 GLN A O 1
ATOM 509 N N . SER A 1 67 ? 43.920 13.829 -1.205 1.00 46.22 93 SER A N 1
ATOM 510 C CA . SER A 1 67 ? 43.856 14.206 0.206 1.00 43.39 93 SER A CA 1
ATOM 511 C C . SER A 1 67 ? 42.962 15.451 0.485 1.00 46.29 93 SER A C 1
ATOM 512 O O . SER A 1 67 ? 43.049 16.459 -0.226 1.00 40.43 93 SER A O 1
ATOM 515 N N . 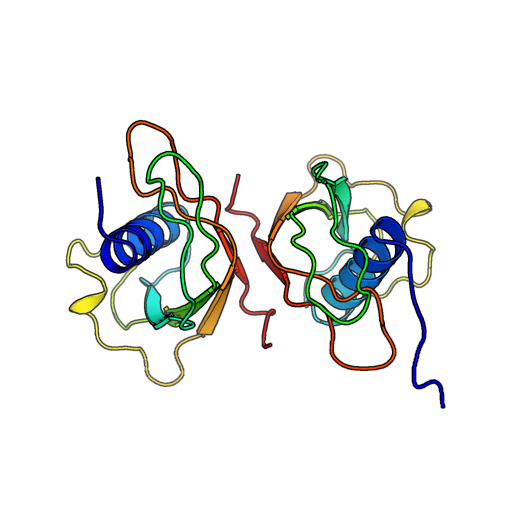PRO A 1 68 ? 42.087 15.393 1.524 1.00 43.20 94 PRO A N 1
ATOM 516 C CA . PRO A 1 68 ? 41.174 16.510 1.703 1.00 36.65 94 PRO A CA 1
ATOM 517 C C . PRO A 1 68 ? 41.893 17.844 1.758 1.00 33.13 94 PRO A C 1
ATOM 518 O O . PRO A 1 68 ? 41.390 18.817 1.202 1.00 36.96 94 PRO A O 1
ATOM 522 N N . GLU A 1 69 ? 43.108 17.873 2.322 1.00 39.93 95 GLU A N 1
ATOM 523 C CA . GLU A 1 69 ? 43.873 19.110 2.453 1.00 39.15 95 GLU A CA 1
ATOM 524 C C . GLU A 1 69 ? 44.191 19.649 1.094 1.00 38.13 95 GLU A C 1
ATOM 525 O O . GLU A 1 69 ? 44.464 20.817 0.975 1.00 35.98 95 GLU A O 1
ATOM 531 N N . ASP A 1 70 ? 44.190 18.790 0.076 1.00 35.14 96 ASP A N 1
ATOM 532 C CA . ASP A 1 70 ? 44.403 19.212 -1.330 1.00 39.29 96 ASP A CA 1
ATOM 533 C C . ASP A 1 70 ? 43.113 19.654 -2.019 1.00 43.48 96 ASP A C 1
ATOM 534 O O . ASP A 1 70 ? 43.109 20.006 -3.207 1.00 40.57 96 ASP A O 1
ATOM 539 N N . CYS A 1 71 ? 42.014 19.662 -1.268 1.00 35.41 97 CYS A N 1
ATOM 540 C CA . CYS A 1 71 ? 40.739 20.047 -1.847 1.00 39.23 97 CYS A CA 1
ATOM 541 C C . CYS A 1 71 ? 40.334 21.355 -1.274 1.00 39.66 97 CYS A C 1
ATOM 542 O O . CYS A 1 71 ? 39.856 21.442 -0.149 1.00 36.46 97 CYS A O 1
ATOM 545 N N . ASP A 1 72 ? 40.542 22.397 -2.064 1.00 39.80 98 ASP A N 1
ATOM 546 C CA . ASP A 1 72 ? 40.131 23.741 -1.710 1.00 45.56 98 ASP A CA 1
ATOM 547 C C . ASP A 1 72 ? 38.630 23.792 -1.339 1.00 37.75 98 ASP A C 1
ATOM 548 O O . ASP A 1 72 ? 37.835 23.149 -2.000 1.00 34.65 98 ASP A O 1
ATOM 553 N N . PHE A 1 73 ? 38.273 24.569 -0.314 1.00 35.37 99 PHE A N 1
ATOM 554 C CA . PHE A 1 73 ? 36.847 24.862 -0.056 1.00 44.33 99 PHE A CA 1
ATOM 555 C C . PHE A 1 73 ? 36.247 25.601 -1.249 1.00 47.06 99 PHE A C 1
ATOM 556 O O . PHE A 1 73 ? 36.865 26.519 -1.805 1.00 48.67 99 PHE A O 1
ATOM 564 N N . LYS A 1 74 ? 35.068 25.184 -1.681 1.00 45.64 100 LYS A N 1
ATOM 565 C CA . LYS A 1 74 ? 34.348 25.940 -2.702 1.00 43.65 100 LYS A CA 1
ATOM 566 C C . LYS A 1 74 ? 33.942 27.286 -2.152 1.00 48.34 100 LYS A C 1
ATOM 567 O O . LYS A 1 74 ? 33.503 27.409 -0.993 1.00 50.64 100 LYS A O 1
ATOM 573 N N A LYS A 1 75 ? 34.130 28.281 -3.017 0.50 50.35 101 LYS A N 1
ATOM 574 N N B LYS A 1 75 ? 34.148 28.365 -2.902 0.50 47.48 101 LYS A N 1
ATOM 575 C CA A LYS A 1 75 ? 33.530 29.593 -2.865 0.50 53.05 101 LYS A CA 1
ATOM 576 C CA B LYS A 1 75 ? 33.746 29.712 -2.407 0.50 47.72 101 LYS A CA 1
ATOM 577 C C A LYS A 1 75 ? 32.019 29.392 -2.751 0.50 45.38 101 LYS A C 1
ATOM 578 C C B LYS A 1 75 ? 32.307 29.726 -1.840 0.50 44.22 101 LYS A C 1
ATOM 579 O O A LYS A 1 75 ? 31.389 28.745 -3.616 0.50 40.08 101 LYS A O 1
ATOM 580 O O B LYS A 1 75 ? 32.079 30.126 -0.662 0.50 42.89 101 LYS A O 1
ATOM 591 N N A ASP A 1 76 ? 31.486 29.922 -1.647 0.50 47.07 102 ASP A N 1
ATOM 592 N N B ASP A 1 76 ? 31.366 29.277 -2.686 0.50 43.34 102 ASP A N 1
ATOM 593 C CA A ASP A 1 76 ? 30.068 29.911 -1.324 0.50 45.37 102 ASP A CA 1
ATOM 594 C CA B ASP A 1 76 ? 29.941 29.119 -2.338 0.50 47.92 102 ASP A CA 1
ATOM 595 C C A ASP A 1 76 ? 29.699 28.531 -0.831 0.50 42.54 102 ASP A C 1
ATOM 596 C C B ASP A 1 76 ? 29.640 27.693 -1.902 0.50 46.29 102 ASP A C 1
ATOM 597 O O A ASP A 1 76 ? 28.537 28.164 -0.869 0.50 36.01 102 ASP A O 1
ATOM 598 O O B ASP A 1 76 ? 28.620 27.101 -2.278 0.50 48.40 102 ASP A O 1
ATOM 607 N N A GLY A 1 77 ? 30.690 27.746 -0.419 0.50 40.09 103 GLY A N 1
ATOM 608 N N B GLY A 1 77 ? 30.558 27.171 -1.094 0.50 46.01 103 GLY A N 1
ATOM 609 C CA A GLY A 1 77 ? 30.430 26.318 -0.182 0.50 37.62 103 GLY A CA 1
ATOM 610 C CA B GLY A 1 77 ? 30.540 25.798 -0.602 0.50 46.10 103 GLY A CA 1
ATOM 611 C C A GLY A 1 77 ? 29.462 26.062 0.949 0.50 29.13 103 GLY A C 1
ATOM 612 C C B GLY A 1 77 ? 29.290 25.185 -0.007 0.50 43.27 103 GLY A C 1
ATOM 613 O O A GLY A 1 77 ? 29.513 26.765 1.956 0.50 27.88 103 GLY A O 1
ATOM 614 O O B GLY A 1 77 ? 28.720 24.278 -0.599 0.50 40.73 103 GLY A O 1
ATOM 615 N N A LEU A 1 78 ? 28.594 25.054 0.784 0.50 33.05 104 LEU A N 1
ATOM 616 N N B LEU A 1 78 ? 28.854 25.630 1.163 0.50 40.42 104 LEU A N 1
ATOM 617 C CA A LEU A 1 78 ? 27.719 24.572 1.883 0.50 35.00 104 LEU A CA 1
ATOM 618 C CA B LEU A 1 78 ? 27.832 24.834 1.874 0.50 41.71 104 LEU A CA 1
ATOM 619 C C A LEU A 1 78 ? 28.561 24.261 3.119 0.50 36.15 104 LEU A C 1
ATOM 620 C C B LEU A 1 78 ? 28.459 24.147 3.088 0.50 40.37 104 LEU A C 1
ATOM 621 O O A LEU A 1 78 ? 29.712 23.829 3.020 0.50 30.60 104 LEU A O 1
ATOM 622 O O B LEU A 1 78 ? 29.337 23.290 2.921 0.50 37.58 104 LEU A O 1
ATOM 631 N N . VAL A 1 79 ? 27.983 24.504 4.287 1.00 34.07 105 VAL A N 1
ATOM 632 C CA . VAL A 1 79 ? 28.660 24.210 5.529 1.00 34.20 105 VAL A CA 1
ATOM 633 C C . VAL A 1 79 ? 27.622 23.364 6.195 1.00 32.82 105 VAL A C 1
ATOM 634 O O . VAL A 1 79 ? 26.425 23.674 6.076 1.00 33.56 105 VAL A O 1
ATOM 638 N N . LYS A 1 80 ? 28.023 22.268 6.835 1.00 31.06 106 LYS A N 1
ATOM 639 C CA . LYS A 1 80 ? 27.061 21.450 7.578 1.00 32.92 106 LYS A CA 1
ATOM 640 C C . LYS A 1 80 ? 27.614 21.371 8.991 1.00 32.49 106 LYS A C 1
ATOM 641 O O . LYS A 1 80 ? 28.831 21.238 9.144 1.00 31.93 106 LYS A O 1
ATOM 647 N N . ARG A 1 81 ? 26.767 21.394 10.028 1.00 30.31 107 ARG A N 1
ATOM 648 C CA . ARG A 1 81 ? 27.290 21.202 11.401 1.00 30.05 107 ARG A CA 1
ATOM 649 C C . ARG A 1 81 ? 27.008 19.749 11.748 1.00 32.74 107 ARG A C 1
ATOM 650 O O . ARG A 1 81 ? 25.910 19.243 11.466 1.00 30.36 107 ARG A O 1
ATOM 658 N N . CYS A 1 82 ? 28.009 19.096 12.324 1.00 28.49 108 CYS A N 1
ATOM 659 C CA . CYS A 1 82 ? 28.003 17.668 12.610 1.00 28.95 108 CYS A CA 1
ATOM 660 C C . CYS A 1 82 ? 28.079 17.506 14.115 1.00 27.94 108 CYS A C 1
ATOM 661 O O . CYS A 1 82 ? 28.887 18.154 14.802 1.00 31.18 108 CYS A O 1
ATOM 664 N N . MET A 1 83 ? 27.233 16.644 14.630 1.00 28.04 109 MET A N 1
ATOM 665 C CA . MET A 1 83 ? 27.160 16.426 16.056 1.00 26.37 109 MET A CA 1
ATOM 666 C C . MET A 1 83 ? 27.119 14.941 16.293 1.00 24.98 109 MET A C 1
ATOM 667 O O . MET A 1 83 ? 26.480 14.268 15.542 1.00 28.52 109 MET A O 1
ATOM 672 N N . GLY A 1 84 ? 27.752 14.464 17.381 1.00 24.44 110 GLY A N 1
ATOM 673 C CA . GLY A 1 84 ? 27.587 13.091 17.812 1.00 24.47 110 GLY A CA 1
ATOM 674 C C . GLY A 1 84 ? 28.805 12.652 18.645 1.00 25.61 110 GLY A C 1
ATOM 675 O O . GLY A 1 84 ? 29.255 13.381 19.523 1.00 26.17 110 GLY A O 1
ATOM 676 N N . THR A 1 85 ? 29.316 11.462 18.373 1.00 27.51 111 THR A N 1
ATOM 677 C CA . THR A 1 85 ? 30.444 10.980 19.122 1.00 27.62 111 THR A CA 1
ATOM 678 C C . THR A 1 85 ? 31.396 10.287 18.187 1.00 31.53 111 THR A C 1
ATOM 679 O O . THR A 1 85 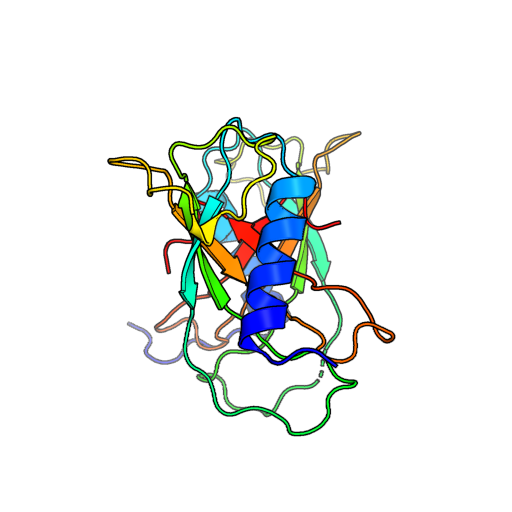? 30.991 9.801 17.079 1.00 28.38 111 THR A O 1
ATOM 683 N N . VAL A 1 86 ? 32.651 10.233 18.628 1.00 26.69 112 VAL A N 1
ATOM 684 C CA . VAL A 1 86 ? 33.600 9.312 17.972 1.00 28.16 112 VAL A CA 1
ATOM 685 C C . VAL A 1 86 ? 34.020 8.324 19.004 1.00 30.06 112 VAL A C 1
ATOM 686 O O . VAL A 1 86 ? 33.875 8.609 20.169 1.00 31.52 112 VAL A O 1
ATOM 690 N N . THR A 1 87 ? 34.581 7.197 18.559 1.00 30.27 113 THR A N 1
ATOM 691 C CA . THR A 1 87 ? 35.196 6.276 19.499 1.00 30.97 113 THR A CA 1
ATOM 692 C C . THR A 1 87 ? 36.667 6.189 19.098 1.00 28.90 113 THR A C 1
ATOM 693 O O . THR A 1 87 ? 36.977 5.884 17.937 1.00 29.57 113 THR A O 1
ATOM 697 N N . LEU A 1 88 ? 37.545 6.501 20.044 1.00 27.85 114 LEU A N 1
ATOM 698 C CA . LEU A 1 88 ? 38.988 6.621 19.745 1.00 33.80 114 LEU A CA 1
ATOM 699 C C . LEU A 1 88 ? 39.554 5.311 19.261 1.00 34.68 114 LEU A C 1
ATOM 700 O O . LEU A 1 88 ? 40.341 5.288 18.288 1.00 33.55 114 LEU A O 1
ATOM 705 N N . ASN A 1 89 ? 39.103 4.235 19.903 1.00 32.59 115 ASN A N 1
ATOM 706 C CA . ASN A 1 89 ? 39.406 2.876 19.414 1.00 37.15 115 ASN A CA 1
ATOM 707 C C . ASN A 1 89 ? 38.594 2.502 18.175 1.00 38.36 115 ASN A C 1
ATOM 708 O O . ASN A 1 89 ? 37.421 2.122 18.272 1.00 48.15 115 ASN A O 1
ATOM 713 N N . GLN A 1 90 ? 39.261 2.579 17.025 1.00 36.20 116 GLN A N 1
ATOM 714 C CA . GLN A 1 90 ? 38.691 2.365 15.720 1.00 41.24 116 GLN A CA 1
ATOM 715 C C . GLN A 1 90 ? 38.350 0.905 15.528 1.00 52.77 116 GLN A C 1
ATOM 716 O O . GLN A 1 90 ? 37.562 0.575 14.629 1.00 56.70 116 GLN A O 1
ATOM 722 N N . ALA A 1 91 ? 38.995 0.035 16.325 1.00 56.62 117 ALA A N 1
ATOM 723 C CA . ALA A 1 91 ? 39.047 -1.444 16.084 1.00 60.08 117 ALA A CA 1
ATOM 724 C C . ALA A 1 91 ? 37.641 -2.036 15.853 1.00 62.34 117 ALA A C 1
ATOM 725 O O . ALA A 1 91 ? 37.407 -3.034 15.080 1.00 51.56 117 ALA A O 1
ATOM 727 N N . ARG A 1 92 ? 36.715 -1.370 16.533 1.00 58.51 118 ARG A N 1
ATOM 728 C CA . ARG A 1 92 ? 35.371 -1.833 16.668 1.00 67.53 118 ARG A CA 1
ATOM 729 C C . ARG A 1 92 ? 34.479 -0.615 17.008 1.00 64.43 118 ARG A C 1
ATOM 730 O O . ARG A 1 92 ? 34.967 0.405 17.538 1.00 54.03 118 ARG A O 1
ATOM 738 N N . GLY A 1 93 ? 33.183 -0.751 16.705 1.00 59.40 119 GLY A N 1
ATOM 739 C CA . GLY A 1 93 ? 32.233 0.340 16.849 1.00 60.60 119 GLY A CA 1
ATOM 740 C C . GLY A 1 93 ? 32.594 1.392 15.806 1.00 65.18 119 GLY A C 1
ATOM 741 O O . GLY A 1 93 ? 33.539 1.207 14.996 1.00 62.42 119 GLY A O 1
ATOM 742 N N . SER A 1 94 ? 31.843 2.480 15.770 1.00 48.42 120 SER A N 1
ATOM 743 C CA . SER A 1 94 ? 32.304 3.583 14.934 1.00 46.75 120 SER A CA 1
ATOM 744 C C . SER A 1 94 ? 31.602 4.817 15.408 1.00 37.10 120 SER A C 1
ATOM 745 O O . SER A 1 94 ? 30.839 4.791 16.382 1.00 36.78 120 SER A O 1
ATOM 748 N N . PHE A 1 95 ? 31.879 5.880 14.712 1.00 32.00 121 PHE A N 1
ATOM 749 C CA . PHE A 1 95 ? 31.369 7.154 15.111 1.00 27.74 121 PHE A CA 1
ATOM 750 C C . PHE A 1 95 ? 29.854 7.130 14.920 1.00 27.72 121 PHE A C 1
ATOM 751 O O . PHE A 1 95 ? 29.265 6.255 14.234 1.00 29.55 121 PHE A O 1
ATOM 759 N N . ASP A 1 96 ? 29.229 8.066 15.584 1.00 25.66 122 ASP A N 1
ATOM 760 C CA . ASP A 1 96 ? 27.792 8.239 15.540 1.00 25.96 122 ASP A CA 1
ATOM 761 C C . ASP A 1 96 ? 27.543 9.751 15.390 1.00 28.24 122 ASP A C 1
ATOM 762 O O . ASP A 1 96 ? 27.550 10.506 16.341 1.00 26.72 122 ASP A O 1
ATOM 767 N N . ILE A 1 97 ? 27.428 10.206 14.147 1.00 26.21 123 ILE A N 1
ATOM 768 C CA . ILE A 1 97 ? 27.522 11.659 13.867 1.00 25.15 123 ILE A CA 1
ATOM 769 C C . ILE A 1 97 ? 26.486 11.956 12.811 1.00 27.94 123 ILE A C 1
ATOM 770 O O . ILE A 1 97 ? 26.331 11.241 11.862 1.00 26.03 123 ILE A O 1
ATOM 775 N N . SER A 1 98 ? 25.764 13.015 13.007 1.00 22.62 124 SER A N 1
ATOM 776 C CA . SER A 1 98 ? 24.823 13.472 12.025 1.00 27.08 124 SER A CA 1
ATOM 777 C C . SER A 1 98 ? 25.276 14.861 11.611 1.00 26.59 124 SER A C 1
ATOM 778 O O . SER A 1 98 ? 25.590 15.689 12.490 1.00 27.94 124 SER A O 1
ATOM 781 N N . CYS A 1 99 ? 25.309 15.080 10.273 1.00 25.30 125 CYS A N 1
ATOM 782 C CA . CYS A 1 99 ? 25.667 16.382 9.683 1.00 23.88 125 CYS A CA 1
ATOM 783 C C . CYS A 1 99 ? 24.432 17.067 9.120 1.00 27.65 125 CYS A C 1
ATOM 784 O O . CYS A 1 99 ? 23.627 16.406 8.449 1.00 27.20 125 CYS A O 1
ATOM 787 N N . ASP A 1 100 ? 24.310 18.371 9.327 1.00 28.31 126 ASP A N 1
ATOM 788 C CA . ASP A 1 100 ? 23.047 19.045 8.978 1.00 33.16 126 ASP A CA 1
ATOM 789 C C . ASP A 1 100 ? 23.336 20.459 8.541 1.00 27.47 126 ASP A C 1
ATOM 790 O O . ASP A 1 100 ? 23.789 21.290 9.357 1.00 28.31 126 ASP A O 1
ATOM 795 N N . LYS A 1 101 ? 23.025 20.738 7.270 1.00 30.71 127 LYS A N 1
ATOM 796 C CA . LYS A 1 101 ? 23.184 22.086 6.703 1.00 35.63 127 LYS A CA 1
ATOM 797 C C . LYS A 1 101 ? 22.300 23.141 7.431 1.00 35.89 127 LYS A C 1
ATOM 798 O O . LYS A 1 101 ? 22.637 24.342 7.451 1.00 35.04 127 LYS A O 1
ATOM 804 N N . ASP A 1 102 ? 21.224 22.692 8.072 1.00 31.91 128 ASP A N 1
ATOM 805 C CA . ASP A 1 102 ? 20.292 23.650 8.772 1.00 33.91 128 ASP A CA 1
ATOM 806 C C . ASP A 1 102 ? 20.652 23.884 10.214 1.00 35.26 128 ASP A C 1
ATOM 807 O O . ASP A 1 102 ? 20.013 24.689 10.884 1.00 36.28 128 ASP A O 1
ATOM 812 N N . ASN A 1 103 ? 21.603 23.133 10.763 1.00 32.25 129 ASN A N 1
ATOM 813 C CA . ASN A 1 103 ? 21.960 23.410 12.149 1.00 34.14 129 ASN A CA 1
ATOM 814 C C . ASN A 1 103 ? 23.001 24.484 12.130 1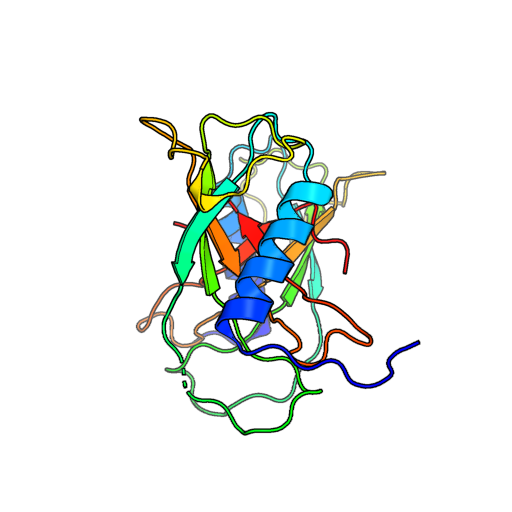.00 35.99 129 ASN A C 1
ATOM 815 O O . ASN A 1 103 ? 24.154 24.165 11.954 1.00 32.64 129 ASN A O 1
ATOM 820 N N . LYS A 1 104 ? 22.611 25.736 12.352 1.00 42.91 130 LYS A N 1
ATOM 821 C CA . LYS A 1 104 ? 23.522 26.881 12.137 1.00 54.08 130 LYS A CA 1
ATOM 822 C C . LYS A 1 104 ? 23.721 27.719 13.349 1.00 61.82 130 LYS A C 1
ATOM 823 O O . LYS A 1 104 ? 24.830 28.190 13.598 1.00 69.50 130 LYS A O 1
ATOM 829 N N . VAL B 1 6 ? 11.706 26.164 32.629 1.00 53.10 32 VAL B N 1
ATOM 830 C CA . VAL B 1 6 ? 12.475 24.860 32.582 1.00 48.15 32 VAL B CA 1
ATOM 831 C C . VAL B 1 6 ? 11.640 23.745 31.997 1.00 46.84 32 VAL B C 1
ATOM 832 O O . VAL B 1 6 ? 10.679 23.296 32.622 1.00 44.70 32 VAL B O 1
ATOM 836 N N . LEU B 1 7 ? 12.041 23.249 30.822 1.00 37.64 33 LEU B N 1
ATOM 837 C CA . LEU B 1 7 ? 11.332 22.119 30.233 1.00 41.32 33 LEU B CA 1
ATOM 838 C C . LEU B 1 7 ? 11.775 20.815 30.881 1.00 38.12 33 LEU B C 1
ATOM 839 O O . LEU B 1 7 ? 12.888 20.724 31.434 1.00 41.07 33 LEU B O 1
ATOM 844 N N . SER B 1 8 ? 10.932 19.798 30.801 1.00 37.42 34 SER B N 1
ATOM 845 C CA . SER B 1 8 ? 11.427 18.442 31.032 1.00 30.65 34 SER B CA 1
ATOM 846 C C . SER B 1 8 ? 12.256 18.010 29.792 1.00 36.02 34 SER B C 1
ATOM 847 O O . SER B 1 8 ? 12.168 18.623 28.744 1.00 30.35 34 SER B O 1
ATOM 850 N N . TYR B 1 9 ? 13.026 16.936 29.913 1.00 29.25 35 TYR B N 1
ATOM 851 C CA . TYR B 1 9 ? 13.951 16.540 28.883 1.00 32.21 35 TYR B CA 1
ATOM 852 C C . TYR B 1 9 ? 13.087 16.173 27.631 1.00 34.46 35 TYR B C 1
ATOM 853 O O . TYR B 1 9 ? 13.374 16.613 26.532 1.00 35.84 35 TYR B O 1
ATOM 862 N N . LYS B 1 10 ? 11.999 15.442 27.854 1.00 34.60 36 LYS B N 1
ATOM 863 C CA . LYS B 1 10 ? 11.193 14.923 26.767 1.00 35.56 36 LYS B CA 1
ATOM 864 C C . LYS B 1 10 ? 10.552 16.092 26.024 1.00 36.84 36 LYS B C 1
ATOM 865 O O . LYS B 1 10 ? 10.537 16.141 24.791 1.00 31.22 36 LYS B O 1
ATOM 871 N N . GLU B 1 11 ? 10.007 17.032 26.786 1.00 34.32 37 GLU B N 1
ATOM 872 C CA . GLU B 1 11 ? 9.444 18.212 26.151 1.00 36.49 37 GLU B CA 1
ATOM 873 C C . GLU B 1 11 ? 10.497 19.023 25.389 1.00 29.23 37 GLU B C 1
ATOM 874 O O . GLU B 1 11 ? 10.204 19.638 24.358 1.00 29.98 37 GLU B O 1
ATOM 880 N N . ALA B 1 12 ? 11.709 19.078 25.916 1.00 29.05 38 ALA B N 1
ATOM 881 C CA . ALA B 1 12 ? 12.751 19.875 25.277 1.00 28.57 38 ALA B CA 1
ATOM 882 C C . ALA B 1 12 ? 13.061 19.184 23.931 1.00 32.05 38 ALA B C 1
ATOM 883 O O . ALA B 1 12 ? 13.351 19.845 22.911 1.00 30.60 38 ALA B O 1
ATOM 885 N N . VAL B 1 13 ? 13.002 17.847 23.933 1.00 31.24 39 VAL B N 1
ATOM 886 C CA . VAL B 1 13 ? 13.159 17.117 22.660 1.00 29.72 39 VAL B CA 1
ATOM 887 C C . VAL B 1 13 ? 12.007 17.451 21.703 1.00 30.91 39 VAL B C 1
ATOM 888 O O . VAL B 1 13 ? 12.254 17.801 20.578 1.00 29.50 39 VAL B O 1
ATOM 892 N N . LEU B 1 14 ? 10.762 17.409 22.153 1.00 28.73 40 LEU B N 1
ATOM 893 C CA . LEU B 1 14 ? 9.670 17.678 21.222 1.00 30.20 40 LEU B CA 1
ATOM 894 C C . LEU B 1 14 ? 9.747 19.100 20.630 1.00 31.06 40 LEU B C 1
ATOM 895 O O . LEU B 1 14 ? 9.432 19.330 19.446 1.00 31.99 40 LEU B O 1
ATOM 900 N N . ARG B 1 15 ? 10.095 20.054 21.481 1.00 29.46 41 ARG B N 1
ATOM 901 C CA . ARG B 1 15 ? 10.208 21.430 21.069 1.00 30.24 41 ARG B CA 1
ATOM 902 C C . ARG B 1 15 ? 11.362 21.536 20.061 1.00 28.57 41 ARG B C 1
ATOM 903 O O . ARG B 1 15 ? 11.275 22.284 19.063 1.00 33.44 41 ARG B O 1
ATOM 911 N N . ALA B 1 16 ? 12.417 20.753 20.265 1.00 27.70 42 ALA B N 1
ATOM 912 C CA . ALA B 1 16 ? 13.532 20.816 19.328 1.00 31.69 42 ALA B CA 1
ATOM 913 C C . ALA B 1 16 ? 13.042 20.331 17.959 1.00 26.87 42 ALA B C 1
ATOM 914 O O . ALA B 1 16 ? 13.397 20.892 16.927 1.00 31.46 42 ALA B O 1
ATOM 916 N N . ILE B 1 17 ? 12.248 19.290 17.961 1.00 25.47 43 ILE B N 1
ATOM 917 C CA . ILE B 1 17 ? 11.779 18.764 16.709 1.00 25.84 43 ILE B CA 1
ATOM 918 C C . ILE B 1 17 ? 10.924 19.811 16.000 1.00 29.57 43 ILE B C 1
ATOM 919 O O . ILE B 1 17 ? 10.967 19.951 14.750 1.00 25.99 43 ILE B O 1
ATOM 924 N N . ASP B 1 18 ? 10.155 20.572 16.783 1.00 28.02 44 ASP B N 1
ATOM 925 C CA . ASP B 1 18 ? 9.384 21.685 16.177 1.00 32.35 44 ASP B CA 1
ATOM 926 C C . ASP B 1 18 ? 10.354 22.677 15.545 1.00 28.60 44 ASP B C 1
ATOM 927 O O . ASP B 1 18 ? 10.089 23.211 14.420 1.00 31.67 44 ASP B O 1
ATOM 932 N N . GLY B 1 19 ? 11.469 22.970 16.217 1.00 26.31 45 GLY B N 1
ATOM 933 C CA . GLY B 1 19 ? 12.444 23.921 15.643 1.00 26.77 45 GLY B CA 1
ATOM 934 C C . GLY B 1 19 ? 13.140 23.370 14.370 1.00 28.98 45 GLY B C 1
ATOM 935 O O . GLY B 1 19 ? 13.447 24.095 13.409 1.00 27.22 45 GLY B O 1
ATOM 936 N N . ILE B 1 20 ? 13.382 22.064 14.377 1.00 28.98 46 ILE B N 1
ATOM 937 C CA . ILE B 1 20 ? 13.968 21.367 13.240 1.00 27.57 46 ILE B CA 1
ATOM 938 C C . ILE B 1 20 ? 12.973 21.414 12.051 1.00 27.21 46 ILE B C 1
ATOM 939 O O . ILE B 1 20 ? 13.367 21.729 10.929 1.00 28.02 46 ILE B O 1
ATOM 944 N N . ASN B 1 21 ? 11.686 21.244 12.304 1.00 24.55 47 ASN B N 1
ATOM 945 C CA . ASN B 1 21 ? 10.684 21.327 11.211 1.00 28.57 47 ASN B CA 1
ATOM 946 C C . ASN B 1 21 ? 10.659 22.717 10.641 1.00 37.37 47 ASN B C 1
ATOM 947 O O . ASN B 1 21 ? 10.671 22.909 9.404 1.00 35.34 47 ASN B O 1
ATOM 952 N N . GLN B 1 22 ? 10.697 23.669 11.566 1.00 33.71 48 GLN B N 1
ATOM 953 C CA . GLN B 1 22 ? 10.604 25.087 11.263 1.00 39.88 48 GLN B CA 1
ATOM 954 C C . GLN B 1 22 ? 11.724 25.509 10.333 1.00 35.32 48 GLN B C 1
ATOM 955 O O . GLN B 1 22 ? 11.465 26.191 9.370 1.00 32.98 48 GLN B O 1
ATOM 961 N N . ARG B 1 23 ? 12.957 25.053 10.567 1.00 28.91 49 ARG B N 1
ATOM 962 C CA . ARG B 1 23 ? 14.064 25.586 9.805 1.00 32.09 49 ARG B CA 1
ATOM 963 C C . ARG B 1 23 ? 14.338 24.820 8.515 1.00 30.31 49 ARG B C 1
ATOM 964 O O . ARG B 1 23 ? 15.172 25.232 7.740 1.00 35.05 49 ARG B O 1
ATOM 972 N N . SER B 1 24 ? 13.659 23.706 8.255 1.00 28.98 50 SER B N 1
ATOM 973 C CA . SER B 1 24 ? 14.055 22.902 7.115 1.00 34.09 50 SER B CA 1
ATOM 974 C C . SER B 1 24 ? 13.226 23.291 5.901 1.00 40.59 50 SER B C 1
ATOM 975 O O . SER B 1 24 ? 12.366 24.124 6.033 1.00 39.53 50 SER B O 1
ATOM 978 N N . SER B 1 25 ? 13.489 22.736 4.717 1.00 40.55 51 SER B N 1
ATOM 979 C CA . SER B 1 25 ? 12.586 22.962 3.557 1.00 38.39 51 SER B CA 1
ATOM 980 C C . SER B 1 25 ? 11.953 21.683 3.051 1.00 40.94 51 SER B C 1
ATOM 981 O O . SER B 1 25 ? 11.328 21.695 2.043 1.00 45.97 51 SER B O 1
ATOM 984 N N . ASP B 1 26 ? 12.060 20.600 3.813 1.00 35.99 52 ASP B N 1
ATOM 985 C CA . ASP B 1 26 ? 11.367 19.380 3.539 1.00 37.18 52 ASP B CA 1
ATOM 986 C C . ASP B 1 26 ? 9.920 19.745 3.271 1.00 39.92 52 ASP B C 1
ATOM 987 O O . ASP B 1 26 ? 9.393 20.672 3.912 1.00 34.98 52 ASP B O 1
ATOM 992 N N . ALA B 1 27 ? 9.261 18.996 2.390 1.00 35.62 53 ALA B N 1
ATOM 993 C CA . ALA B 1 27 ? 7.829 19.174 2.073 1.00 35.25 53 ALA B CA 1
ATOM 994 C C . ALA B 1 27 ? 6.919 18.767 3.267 1.00 35.34 53 ALA B C 1
ATOM 995 O O . ALA B 1 27 ? 5.852 19.317 3.457 1.00 32.95 53 ALA B O 1
ATOM 997 N N . ASN B 1 28 ? 7.336 17.775 4.047 1.00 31.86 54 ASN B N 1
ATOM 998 C CA . ASN B 1 28 ? 6.573 17.266 5.150 1.00 33.20 54 ASN B CA 1
ATOM 999 C C . ASN B 1 28 ? 7.208 17.474 6.540 1.00 29.60 54 ASN B C 1
ATOM 1000 O O . ASN B 1 28 ? 8.439 17.574 6.680 1.00 30.55 54 ASN B O 1
ATOM 1005 N N . LEU B 1 29 ? 6.332 17.534 7.535 1.00 28.96 55 LEU B N 1
ATOM 1006 C CA A LEU B 1 29 ? 6.765 17.536 8.958 0.50 27.56 55 LEU B CA 1
ATOM 1007 C CA B LEU B 1 29 ? 6.675 17.500 8.955 0.50 28.03 55 LEU B CA 1
ATOM 1008 C C . LEU B 1 29 ? 7.335 16.189 9.350 1.00 26.32 55 LEU B C 1
ATOM 1009 O O . LEU B 1 29 ? 6.815 15.157 8.993 1.00 25.44 55 LEU B O 1
ATOM 1018 N N . TYR B 1 30 ? 8.399 16.248 10.142 1.00 25.36 56 TYR B N 1
ATOM 1019 C CA . TYR B 1 30 ? 8.952 15.082 10.806 1.00 26.68 56 TYR B CA 1
ATOM 1020 C C . TYR B 1 30 ? 8.481 15.013 12.248 1.00 27.94 56 TYR B C 1
ATOM 1021 O O . TYR B 1 30 ? 8.209 16.017 12.851 1.00 30.44 56 TYR B O 1
ATOM 1030 N N . ARG B 1 31 ? 8.399 13.812 12.774 1.00 25.51 57 ARG B N 1
ATOM 1031 C CA . ARG B 1 31 ? 7.890 13.561 14.116 1.00 29.12 57 ARG B CA 1
ATOM 1032 C C . ARG B 1 31 ? 8.839 12.573 14.778 1.00 29.03 57 ARG B C 1
ATOM 1033 O O . ARG B 1 31 ? 9.428 11.714 14.088 1.00 26.03 57 ARG B O 1
ATOM 1041 N N . LEU B 1 32 ? 9.006 12.726 16.098 1.00 26.73 58 LEU B N 1
ATOM 1042 C CA . LEU B 1 32 ? 9.832 11.810 16.914 1.00 28.44 58 LEU B CA 1
ATOM 1043 C C . LEU B 1 32 ? 9.485 10.373 16.655 1.00 30.78 58 LEU B C 1
ATOM 1044 O O . LEU B 1 32 ? 8.310 10.004 16.727 1.00 28.62 58 LEU B O 1
ATOM 1049 N N . LEU B 1 33 ? 10.497 9.568 16.396 1.00 26.37 59 LEU B N 1
ATOM 1050 C CA . LEU B 1 33 ? 10.288 8.188 16.100 1.00 31.55 59 LEU B CA 1
ATOM 1051 C C . LEU B 1 33 ? 10.808 7.504 17.343 1.00 32.11 59 LEU B C 1
ATOM 1052 O O . LEU B 1 33 ? 10.032 7.131 18.194 1.00 32.91 59 LEU B O 1
ATOM 1057 N N . ASP B 1 34 ? 12.111 7.373 17.482 1.00 30.40 60 ASP B N 1
ATOM 1058 C CA . ASP B 1 34 ? 12.674 6.827 18.720 1.00 32.34 60 ASP B CA 1
ATOM 1059 C C . ASP B 1 34 ? 13.634 7.736 19.433 1.00 28.20 60 ASP B C 1
ATOM 1060 O O . ASP B 1 34 ? 14.669 8.082 18.906 1.00 29.05 60 ASP B O 1
ATOM 1065 N N . LEU B 1 35 ? 13.376 8.024 20.697 1.00 29.36 61 LEU B N 1
ATOM 1066 C CA . LEU B 1 35 ? 14.320 8.800 21.519 1.00 26.08 61 LEU B CA 1
ATOM 1067 C C . LEU B 1 35 ? 15.264 7.910 22.276 1.00 28.63 61 LEU B C 1
ATOM 1068 O O . LEU B 1 35 ? 14.840 7.126 23.086 1.00 28.30 61 LEU B O 1
ATOM 1073 N N . ASP B 1 36 ? 16.556 7.987 22.015 1.00 27.02 62 ASP B N 1
ATOM 1074 C CA . ASP B 1 36 ? 17.496 7.153 22.822 1.00 29.91 62 ASP B CA 1
ATOM 1075 C C . ASP B 1 36 ? 17.518 7.415 24.372 1.00 30.82 62 ASP B C 1
ATOM 1076 O O . ASP B 1 36 ? 17.637 8.551 24.830 1.00 32.45 62 ASP B O 1
ATOM 1081 N N . PRO B 1 37 ? 17.406 6.342 25.174 1.00 39.59 63 PRO B N 1
ATOM 1082 C CA . PRO B 1 37 ? 17.308 6.472 26.631 1.00 39.94 63 PRO B CA 1
ATOM 1083 C C . PRO B 1 37 ? 18.660 6.847 27.176 1.00 45.42 63 PRO B C 1
ATOM 1084 O O . PRO B 1 37 ? 19.636 6.315 26.711 1.00 50.08 63 PRO B O 1
ATOM 1088 N N . ARG B 1 38 ? 18.737 7.790 28.107 1.00 54.38 64 ARG B N 1
ATOM 1089 C CA . ARG B 1 38 ? 20.006 8.030 28.806 1.00 56.23 64 ARG B CA 1
ATOM 1090 C C . ARG B 1 38 ? 19.849 7.963 30.296 1.00 54.93 64 ARG B C 1
ATOM 1091 O O . ARG B 1 38 ? 20.281 6.956 30.868 1.00 61.86 64 ARG B O 1
ATOM 1099 N N . THR B 1 40 ? 20.586 8.823 31.849 1.00 68.29 66 THR B N 1
ATOM 1100 C CA . THR B 1 40 ? 20.787 9.081 33.263 1.00 75.15 66 THR B CA 1
ATOM 1101 C C . THR B 1 40 ? 21.695 10.291 33.301 1.00 73.90 66 THR B C 1
ATOM 1102 O O . THR B 1 40 ? 22.848 10.273 32.866 1.00 75.40 66 THR B O 1
ATOM 1106 N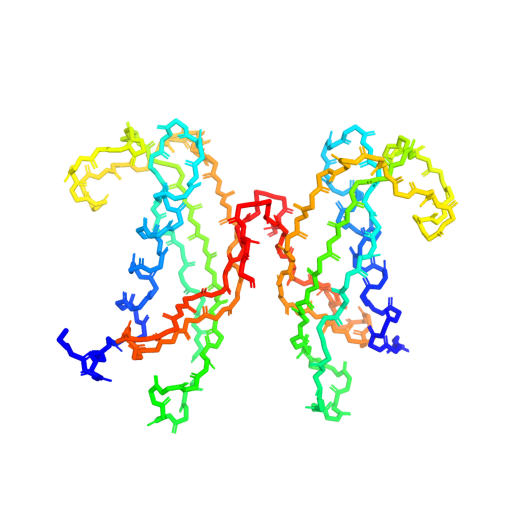 N . MET B 1 41 ? 21.133 11.337 33.854 1.00 63.59 67 MET B N 1
ATOM 1107 C CA . MET B 1 41 ? 21.308 12.650 33.313 1.00 62.03 67 MET B CA 1
ATOM 1108 C C . MET B 1 41 ? 21.886 13.549 34.391 1.00 55.07 67 MET B C 1
ATOM 1109 O O . MET B 1 41 ? 21.430 13.552 35.526 1.00 47.09 67 MET B O 1
ATOM 1114 N N . ASP B 1 42 ? 22.873 14.342 34.027 1.00 48.98 68 ASP B N 1
ATOM 1115 C CA . ASP B 1 42 ? 23.283 15.431 34.877 1.00 53.66 68 ASP B CA 1
ATOM 1116 C C . ASP B 1 42 ? 22.065 16.158 35.533 1.00 53.61 68 ASP B C 1
ATOM 1117 O O . ASP B 1 42 ? 20.997 16.334 34.907 1.00 55.41 68 ASP B O 1
ATOM 1122 N N . GLY B 1 43 ? 22.233 16.605 36.770 1.00 53.32 69 GLY B N 1
ATOM 1123 C CA . GLY B 1 43 ? 21.151 17.276 37.494 1.00 54.83 69 GLY B CA 1
ATOM 1124 C C . GLY B 1 43 ? 20.852 18.762 37.276 1.00 56.93 69 GLY B C 1
ATOM 1125 O O . GLY B 1 43 ? 19.826 19.226 37.740 1.00 53.59 69 GLY B O 1
ATOM 1126 N N . ASP B 1 44 ? 21.709 19.501 36.570 1.00 46.93 70 ASP B N 1
ATOM 1127 C CA . ASP B 1 44 ? 21.637 20.973 36.493 1.00 49.13 70 ASP B CA 1
ATOM 1128 C C . ASP B 1 44 ? 20.938 21.488 35.219 1.00 44.29 70 ASP B C 1
ATOM 1129 O O . ASP B 1 44 ? 21.493 21.234 34.121 1.00 39.36 70 ASP B O 1
ATOM 1134 N N . PRO B 1 45 ? 19.811 22.261 35.337 1.00 40.79 71 PRO B N 1
ATOM 1135 C CA . PRO B 1 45 ? 19.103 22.583 34.071 1.00 39.27 71 PRO B CA 1
ATOM 1136 C C . PRO B 1 45 ? 19.751 23.643 33.206 1.00 37.92 71 PRO B C 1
ATOM 1137 O O . PRO B 1 45 ? 19.289 23.890 32.102 1.00 40.51 71 PRO B O 1
ATOM 1141 N N . ASP B 1 46 ? 20.836 24.247 33.678 1.00 35.67 72 ASP B N 1
ATOM 1142 C CA . ASP B 1 46 ? 21.477 25.349 32.940 1.00 37.82 72 ASP B CA 1
ATOM 1143 C C . ASP B 1 46 ? 22.466 24.827 31.923 1.00 38.49 72 ASP B C 1
ATOM 1144 O O . ASP B 1 46 ? 22.957 25.555 31.094 1.00 45.35 72 ASP B O 1
ATOM 1149 N N . THR B 1 47 ? 22.697 23.542 31.974 1.00 35.15 73 THR B N 1
ATOM 1150 C CA . THR B 1 47 ? 23.734 22.932 31.211 1.00 42.45 73 THR B CA 1
ATOM 1151 C C . THR B 1 47 ? 23.107 22.081 30.087 1.00 34.56 73 THR B C 1
ATOM 1152 O O . THR B 1 47 ? 22.135 21.385 30.339 1.00 33.51 73 THR B O 1
ATOM 1156 N N . PRO B 1 48 ? 23.669 22.147 28.859 1.00 37.14 74 PRO B N 1
ATOM 1157 C CA . PRO B 1 48 ? 23.150 21.272 27.776 1.00 36.23 74 PRO B CA 1
ATOM 1158 C C . PRO B 1 48 ? 23.224 19.789 28.135 1.00 33.88 74 PRO B C 1
ATOM 1159 O O . PRO B 1 48 ? 24.188 19.325 28.736 1.00 35.33 74 PRO B O 1
ATOM 1163 N N . LYS B 1 49 ? 22.188 19.055 27.785 1.00 33.49 75 LYS B N 1
ATOM 1164 C CA . LYS B 1 49 ? 22.155 17.650 28.014 1.00 33.02 75 LYS B CA 1
ATOM 1165 C C . LYS B 1 49 ? 22.239 16.982 26.626 1.00 31.48 75 LYS B C 1
ATOM 1166 O O . LYS B 1 49 ? 21.545 17.392 25.683 1.00 31.77 75 LYS B O 1
ATOM 1172 N N . PRO B 1 50 ? 23.032 15.918 26.511 1.00 34.56 76 PRO B N 1
ATOM 1173 C CA . PRO B 1 50 ? 23.055 15.121 25.251 1.00 32.42 76 PRO B CA 1
ATOM 1174 C C . PRO B 1 50 ? 21.702 14.513 24.902 1.00 32.40 76 PRO B C 1
ATOM 1175 O O . PRO B 1 50 ? 20.959 13.982 25.811 1.00 30.05 76 PRO B O 1
ATOM 1179 N N . VAL B 1 51 ? 21.360 14.580 23.613 1.00 28.56 77 VAL B N 1
ATOM 1180 C CA . VAL B 1 51 ? 20.160 13.891 23.073 1.00 28.12 77 VAL B CA 1
ATOM 1181 C C . VAL B 1 51 ? 20.540 13.198 21.761 1.00 30.45 77 VAL B C 1
ATOM 1182 O O . VAL B 1 51 ? 21.419 13.714 21.033 1.00 28.53 77 VAL B O 1
ATOM 1186 N N . SER B 1 52 ? 19.927 12.048 21.494 1.00 30.07 78 SER B N 1
ATOM 1187 C CA . SER B 1 52 ? 20.055 11.450 20.186 1.00 26.67 78 SER B CA 1
ATOM 1188 C C . SER B 1 52 ? 18.731 10.771 20.004 1.00 27.48 78 SER B C 1
ATOM 1189 O O . SER B 1 52 ? 18.143 10.192 20.940 1.00 28.98 78 SER B O 1
ATOM 1192 N N . PHE B 1 53 ? 18.182 10.896 18.803 1.00 27.99 79 PHE B N 1
ATOM 1193 C CA . PHE B 1 53 ? 16.863 10.325 18.524 1.00 25.56 79 PHE B CA 1
ATOM 1194 C C . PHE B 1 53 ? 16.693 10.259 17.022 1.00 27.46 79 PHE B C 1
ATOM 1195 O O . PHE B 1 53 ? 17.394 10.966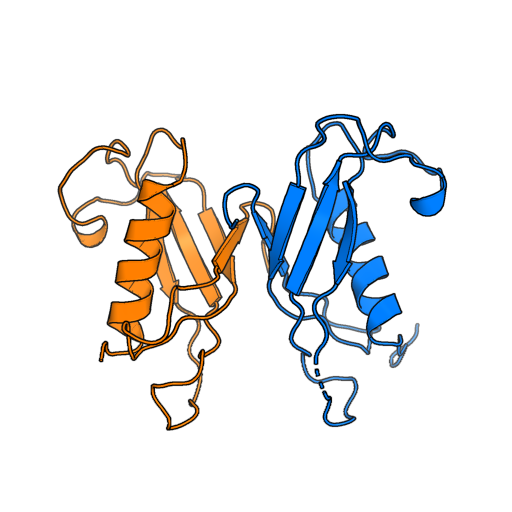 16.274 1.00 29.15 79 PHE B O 1
ATOM 1203 N N . THR B 1 54 ? 15.728 9.467 16.592 1.00 26.47 80 THR B N 1
ATOM 1204 C CA . THR B 1 54 ? 15.322 9.488 15.191 1.00 26.36 80 T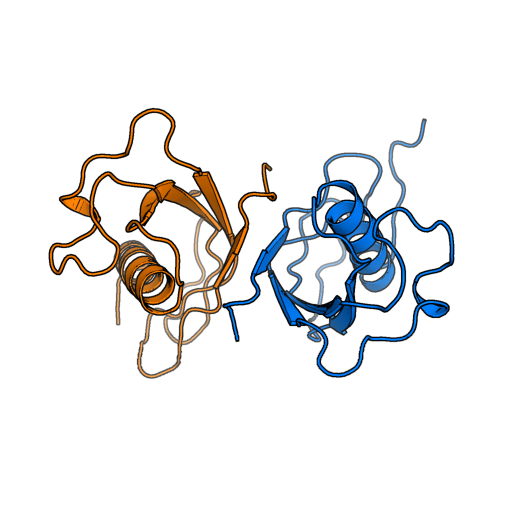HR B CA 1
ATOM 1205 C C . THR B 1 54 ? 14.020 10.238 14.992 1.00 28.22 80 THR B C 1
ATOM 1206 O O . THR B 1 54 ? 13.198 10.295 15.916 1.00 25.82 80 THR B O 1
ATOM 1210 N N . VAL B 1 55 ? 13.878 10.866 13.807 1.00 26.21 81 VAL B N 1
ATOM 1211 C CA . VAL B 1 55 ? 12.562 11.367 13.379 1.00 25.60 81 VAL B CA 1
ATOM 1212 C C . VAL B 1 55 ? 12.170 10.673 12.090 1.00 25.18 81 VAL B C 1
ATOM 1213 O O . VAL B 1 55 ? 13.018 10.187 11.338 1.00 28.08 81 VAL B O 1
ATOM 1217 N N . LYS B 1 56 ? 10.878 10.669 11.799 1.00 27.39 82 LYS B N 1
ATOM 1218 C CA . LYS B 1 56 ? 10.397 10.087 10.579 1.00 24.98 82 LYS B CA 1
ATOM 1219 C C . LYS B 1 56 ? 9.384 11.015 9.995 1.00 26.56 82 LYS B C 1
ATOM 1220 O O . LYS B 1 56 ? 8.593 11.646 10.735 1.00 27.51 82 LYS B O 1
ATOM 1226 N N . GLU B 1 57 ? 9.411 11.082 8.667 1.00 29.11 83 GLU B N 1
ATOM 1227 C CA . GLU B 1 57 ? 8.495 11.926 7.855 1.00 28.63 83 GLU B CA 1
ATOM 1228 C C . GLU B 1 57 ? 7.038 11.507 8.081 1.00 29.58 83 GLU B C 1
ATOM 1229 O O . GLU B 1 57 ? 6.705 10.284 8.106 1.00 30.40 83 GLU B O 1
ATOM 1235 N N . THR B 1 58 ? 6.164 12.496 8.237 1.00 29.19 84 THR B N 1
ATOM 1236 C CA . THR B 1 58 ? 4.743 12.217 8.467 1.00 27.73 84 THR B CA 1
ATOM 1237 C C . THR B 1 58 ? 4.023 12.564 7.159 1.00 27.52 84 THR B C 1
ATOM 1238 O O . THR B 1 58 ? 4.633 13.102 6.182 1.00 29.17 84 THR B O 1
ATOM 1242 N N . VAL B 1 59 ? 2.720 12.275 7.137 1.00 29.70 85 VAL B N 1
ATOM 1243 C CA . VAL B 1 59 ? 1.861 12.695 6.027 1.00 30.76 85 VAL B CA 1
ATOM 1244 C C . VAL B 1 59 ? 1.478 14.182 6.111 1.00 32.86 85 VAL B C 1
ATOM 1245 O O . VAL B 1 59 ? 0.800 14.690 5.249 1.00 36.04 85 VAL B O 1
ATOM 1249 N N . CYS B 1 60 ? 1.911 14.911 7.117 1.00 32.53 86 CYS B N 1
ATOM 1250 C CA . CYS B 1 60 ? 1.574 16.368 7.157 1.00 32.04 86 CYS B CA 1
ATOM 1251 C C . CYS B 1 60 ? 2.544 17.263 6.406 1.00 37.53 86 CYS B C 1
ATOM 1252 O O . CYS B 1 60 ? 3.765 17.141 6.580 1.00 35.58 86 CYS B O 1
ATOM 1255 N N . PRO B 1 61 ? 2.026 18.217 5.590 1.00 34.95 87 PRO B N 1
ATOM 1256 C CA . PRO B 1 61 ? 2.868 19.241 4.968 1.00 40.16 87 PRO B CA 1
ATOM 1257 C C . PRO B 1 61 ? 3.546 20.038 6.034 1.00 37.75 87 PRO B C 1
ATOM 1258 O O . PRO B 1 61 ? 2.991 20.183 7.152 1.00 40.63 87 PRO B O 1
ATOM 1262 N N . ARG B 1 62 ? 4.759 20.496 5.732 1.00 35.62 88 ARG B N 1
ATOM 1263 C CA . ARG B 1 62 ? 5.665 21.013 6.734 1.00 41.46 88 ARG B CA 1
ATOM 1264 C C . ARG B 1 62 ? 5.107 22.292 7.387 1.00 52.04 88 ARG B C 1
ATOM 1265 O O . ARG B 1 62 ? 5.508 22.669 8.509 1.00 54.33 88 ARG B O 1
ATOM 1273 N N . THR B 1 63 ? 4.154 22.909 6.710 1.00 52.52 89 THR B N 1
ATOM 1274 C CA . THR B 1 63 ? 3.478 24.093 7.222 1.00 65.02 89 THR B CA 1
ATOM 1275 C C . THR B 1 63 ? 2.063 23.768 7.707 1.00 65.66 89 THR B C 1
ATOM 1276 O O . THR B 1 63 ? 1.114 24.536 7.514 1.00 74.15 89 THR B O 1
ATOM 1280 N N . THR B 1 64 ? 1.928 22.607 8.320 1.00 51.03 90 THR B N 1
ATOM 1281 C CA . THR B 1 64 ? 0.759 22.276 9.091 1.00 46.08 90 THR B CA 1
ATOM 1282 C C . THR B 1 64 ? 0.932 22.972 10.409 1.00 40.16 90 THR B C 1
ATOM 1283 O O . THR B 1 64 ? 2.030 23.161 10.845 1.00 40.89 90 THR B O 1
ATOM 1287 N N . GLN B 1 65 ? -0.160 23.384 11.058 1.00 37.33 91 GLN B N 1
ATOM 1288 C CA . GLN B 1 65 ? 0.043 23.958 12.349 1.00 36.77 91 GLN B CA 1
ATOM 1289 C C . GLN B 1 65 ? -0.234 22.952 13.468 1.00 34.29 91 GLN B C 1
ATOM 1290 O O . GLN B 1 65 ? -0.028 23.252 14.612 1.00 34.12 91 GLN B O 1
ATOM 1296 N N . GLN B 1 66 ? -0.696 21.754 13.164 1.00 37.51 92 GLN B N 1
ATOM 1297 C CA . GLN B 1 66 ? -0.896 20.800 14.258 1.00 38.04 92 GLN B CA 1
ATOM 1298 C C . GLN B 1 66 ? 0.451 20.345 14.804 1.00 37.58 92 GLN B C 1
ATOM 1299 O O . GLN B 1 66 ? 1.466 20.520 14.156 1.00 33.95 92 GLN B O 1
ATOM 1305 N N . SER B 1 67 ? 0.470 19.742 15.989 1.00 29.45 93 SER B N 1
ATOM 1306 C CA . SER B 1 67 ? 1.671 19.158 16.494 1.00 32.28 93 SER B CA 1
ATOM 1307 C C . SER B 1 67 ? 2.045 17.969 15.583 1.00 31.25 93 SER B C 1
ATOM 1308 O O . SER B 1 67 ? 1.165 17.286 15.051 1.00 32.44 93 SER B O 1
ATOM 1311 N N . PRO B 1 68 ? 3.346 17.679 15.402 1.00 29.49 94 PRO B N 1
ATOM 1312 C CA . PRO B 1 68 ? 3.727 16.524 14.604 1.00 31.95 94 PRO B CA 1
ATOM 1313 C C . PRO B 1 68 ? 3.233 15.253 15.226 1.00 28.02 94 PRO B C 1
ATOM 1314 O O . PRO B 1 68 ? 3.004 14.303 14.508 1.00 30.91 94 PRO B O 1
ATOM 1318 N N . GLU B 1 69 ? 3.065 15.278 16.545 1.00 29.40 95 GLU B N 1
ATOM 1319 C CA . GLU B 1 69 ? 2.516 14.166 17.300 1.00 35.92 95 GLU B CA 1
ATOM 1320 C C . GLU B 1 69 ? 1.131 13.726 16.786 1.00 34.19 95 GLU B C 1
ATOM 1321 O O . GLU B 1 69 ? 0.732 12.575 16.938 1.00 35.85 95 GLU B O 1
ATOM 1327 N N . ASP B 1 70 ? 0.394 14.638 16.181 1.00 30.62 96 ASP B N 1
ATOM 1328 C CA . ASP B 1 70 ? -0.964 14.343 15.683 1.00 31.70 96 ASP B CA 1
ATOM 1329 C C . ASP B 1 70 ? -0.918 13.830 14.221 1.00 35.95 96 ASP B C 1
ATOM 1330 O O . ASP B 1 70 ? -1.964 13.495 13.692 1.00 37.00 96 ASP B O 1
ATOM 1335 N N . CYS B 1 71 ? 0.279 13.781 13.613 1.00 34.89 97 CYS B N 1
ATOM 1336 C CA . CYS B 1 71 ? 0.454 13.492 12.190 1.00 35.62 97 CYS B CA 1
ATOM 1337 C C . CYS B 1 71 ? 0.964 12.081 12.064 1.00 37.64 97 CYS B C 1
ATOM 1338 O O . CYS B 1 71 ? 2.018 11.710 12.665 1.00 37.78 97 CYS B O 1
ATOM 1341 N N . ASP B 1 72 ? 0.197 11.263 11.330 1.00 32.55 98 ASP B N 1
ATOM 1342 C CA . ASP B 1 72 ? 0.610 9.868 11.152 1.00 34.72 98 ASP B CA 1
ATOM 1343 C C . ASP B 1 72 ? 1.896 9.855 10.380 1.00 30.06 98 ASP B C 1
ATOM 1344 O O . ASP B 1 72 ? 2.125 10.709 9.529 1.00 31.76 98 ASP B O 1
ATOM 1349 N N . PHE B 1 73 ? 2.738 8.886 10.706 1.00 31.50 99 PHE B N 1
ATOM 1350 C CA . PHE B 1 73 ? 3.976 8.647 9.932 1.00 29.26 99 PHE B CA 1
ATOM 1351 C C . PHE B 1 73 ? 3.616 8.241 8.517 1.00 30.34 99 PHE B C 1
ATOM 1352 O O . PHE B 1 73 ? 2.614 7.549 8.255 1.00 32.97 99 PHE B O 1
ATOM 1360 N N . LYS B 1 74 ? 4.389 8.729 7.576 1.00 29.39 100 LYS B N 1
ATOM 1361 C CA . LYS B 1 74 ? 4.195 8.354 6.208 1.00 34.61 100 LYS B CA 1
ATOM 1362 C C . LYS B 1 74 ? 4.700 6.917 6.056 1.00 38.59 100 LYS B C 1
ATOM 1363 O O . LYS B 1 74 ? 5.707 6.543 6.659 1.00 31.61 100 LYS B O 1
ATOM 1369 N N . LYS B 1 75 ? 3.934 6.126 5.290 1.00 41.17 101 LYS B N 1
ATOM 1370 C CA . LYS B 1 75 ? 4.340 4.791 4.858 1.00 44.58 101 LYS B CA 1
ATOM 1371 C C . LYS B 1 75 ? 5.654 4.931 4.099 1.00 38.34 101 LYS B C 1
ATOM 1372 O O . LYS B 1 75 ? 5.748 5.735 3.187 1.00 33.40 101 LYS B O 1
ATOM 1378 N N . ASP B 1 76 ? 6.676 4.181 4.511 1.00 37.88 102 ASP B N 1
ATOM 1379 C CA . ASP B 1 76 ? 8.015 4.335 3.907 1.00 41.89 102 ASP B CA 1
ATOM 1380 C C . ASP B 1 76 ? 8.548 5.775 3.976 1.00 39.99 102 ASP B C 1
ATOM 1381 O O . ASP B 1 76 ? 9.363 6.162 3.140 1.00 35.08 102 ASP B O 1
ATOM 1386 N N . GLY B 1 77 ? 8.048 6.572 4.943 1.00 39.64 103 GLY B N 1
ATOM 1387 C CA . GLY B 1 77 ? 8.581 7.910 5.229 1.00 30.95 103 GLY B CA 1
ATOM 1388 C C . GLY B 1 77 ? 10.068 7.840 5.508 1.00 32.14 103 GLY B C 1
ATOM 1389 O O . GLY B 1 77 ? 10.580 6.864 6.088 1.00 30.47 103 GLY B O 1
ATOM 1390 N N . LEU B 1 78 ? 10.758 8.891 5.129 1.00 32.73 104 LEU B N 1
ATOM 1391 C CA . LEU B 1 78 ? 12.197 8.997 5.358 1.00 35.34 104 LEU B CA 1
ATOM 1392 C C . LEU B 1 78 ? 12.509 9.132 6.828 1.00 32.77 104 LEU B C 1
ATOM 1393 O O . LEU B 1 78 ? 11.775 9.833 7.554 1.00 28.68 104 LEU B O 1
ATOM 1398 N N . VAL B 1 79 ? 13.583 8.481 7.281 1.00 28.65 105 VAL B N 1
ATOM 1399 C CA . VAL B 1 79 ? 13.983 8.531 8.691 1.00 28.72 105 VAL B CA 1
ATOM 1400 C C . VAL B 1 79 ? 15.263 9.329 8.765 1.00 30.24 105 VAL B C 1
ATOM 1401 O O . VAL B 1 79 ? 16.122 9.186 7.889 1.00 30.24 105 VAL B O 1
ATOM 1405 N N . LYS B 1 80 ? 15.397 10.236 9.727 1.00 27.05 106 LYS B N 1
ATOM 1406 C CA . LYS B 1 80 ? 16.743 10.797 9.970 1.00 25.89 106 LYS B CA 1
ATOM 1407 C C . LYS B 1 80 ? 17.134 10.619 11.428 1.00 30.20 106 LYS B C 1
ATOM 1408 O O . LYS B 1 80 ? 16.271 10.628 12.300 1.00 29.17 106 LYS B O 1
ATOM 1414 N N . ARG B 1 81 ? 18.435 10.525 11.690 1.00 27.29 107 ARG B N 1
ATOM 1415 C CA . ARG B 1 81 ? 18.939 10.401 13.057 1.00 27.98 107 ARG B CA 1
ATOM 1416 C C . ARG B 1 81 ? 19.482 11.778 13.476 1.00 28.08 107 ARG B C 1
ATOM 1417 O O . ARG B 1 81 ? 20.254 12.423 12.726 1.00 25.15 107 ARG B O 1
ATOM 1425 N N . CYS B 1 82 ? 19.075 12.224 14.664 1.00 25.47 108 CYS B N 1
ATOM 1426 C CA . CYS B 1 82 ? 19.392 13.549 15.119 1.00 26.11 108 CYS B CA 1
ATOM 1427 C C . CYS B 1 82 ? 20.260 13.437 16.395 1.00 25.24 108 CYS B C 1
ATOM 1428 O O . CYS B 1 82 ? 19.972 12.664 17.277 1.00 26.77 108 CYS B O 1
ATOM 1431 N N . MET B 1 83 ? 21.295 14.225 16.459 1.00 25.91 109 MET B N 1
ATOM 1432 C CA . MET B 1 83 ? 22.213 14.156 17.589 1.00 24.66 109 MET B CA 1
ATOM 1433 C C . MET B 1 83 ? 22.467 15.626 18.013 1.00 25.78 109 MET B C 1
ATOM 1434 O O . MET B 1 83 ? 22.573 16.528 17.121 1.00 26.99 109 MET B O 1
ATOM 1439 N N . GLY B 1 84 ? 22.682 15.819 19.313 1.00 26.18 110 GLY B N 1
ATOM 1440 C CA . GLY B 1 84 ? 23.239 17.078 19.831 1.00 26.22 110 GLY B CA 1
ATOM 1441 C C . GLY B 1 84 ? 22.823 17.293 21.249 1.00 30.69 110 GLY B C 1
ATOM 1442 O O . GLY B 1 84 ? 22.933 16.387 22.076 1.00 27.72 110 GLY B O 1
ATOM 1443 N N . THR B 1 85 ? 22.382 18.503 21.577 1.00 32.17 111 THR B N 1
ATOM 1444 C CA . THR B 1 85 ? 22.063 18.733 22.960 1.00 28.59 111 THR B CA 1
ATOM 1445 C C . THR B 1 85 ? 20.798 19.499 23.035 1.00 32.25 111 THR B C 1
ATOM 1446 O O . THR B 1 85 ? 20.431 20.229 22.091 1.00 31.02 111 THR B O 1
ATOM 1450 N N . VAL B 1 86 ? 20.118 19.358 24.165 1.00 29.31 112 VAL B N 1
ATOM 1451 C CA . VAL B 1 86 ? 19.083 20.347 24.533 1.00 30.02 112 VAL B CA 1
ATOM 1452 C C . VAL B 1 86 ? 19.440 21.028 25.889 1.00 30.60 112 VAL B C 1
ATOM 1453 O O . VAL B 1 86 ? 20.217 20.509 26.675 1.00 32.09 112 VAL B O 1
ATOM 1457 N N . THR B 1 87 ? 18.957 22.241 26.091 1.00 32.00 113 THR B N 1
ATOM 1458 C CA . THR B 1 87 ? 19.140 22.874 27.380 1.00 32.33 113 THR B CA 1
ATOM 1459 C C . THR B 1 87 ? 17.774 23.130 27.954 1.00 33.92 113 THR B C 1
ATOM 1460 O O . THR B 1 87 ? 16.924 23.871 27.382 1.00 30.29 113 THR B O 1
ATOM 1464 N N . LEU B 1 88 ? 17.542 22.532 29.098 1.00 30.99 114 LEU B N 1
ATOM 1465 C CA . LEU B 1 88 ? 16.187 22.560 29.693 1.00 32.95 114 LEU B CA 1
ATOM 1466 C C . LEU B 1 88 ? 15.718 23.939 30.158 1.00 33.79 114 LEU B C 1
ATOM 1467 O O . LEU B 1 88 ? 14.523 24.237 30.029 1.00 36.79 114 LEU B O 1
ATOM 1472 N N . ASN B 1 89 ? 16.638 24.706 30.759 1.00 33.18 115 ASN B N 1
ATOM 1473 C CA . ASN B 1 89 ? 16.392 26.148 31.028 1.00 31.71 115 ASN B CA 1
ATOM 1474 C C . ASN B 1 89 ? 16.462 26.948 29.734 1.00 32.37 115 ASN B C 1
ATOM 1475 O O . ASN B 1 89 ? 17.559 27.177 29.214 1.00 36.81 115 ASN B O 1
ATOM 1480 N N . GLN B 1 90 ? 15.303 27.285 29.187 1.00 31.84 116 GLN B N 1
ATOM 1481 C CA . GLN B 1 90 ? 15.216 27.905 27.839 1.00 34.68 116 GLN B CA 1
ATOM 1482 C C . GLN B 1 90 ? 15.936 29.266 27.774 1.00 41.64 116 GLN B C 1
ATOM 1483 O O . GLN B 1 90 ? 16.394 29.705 26.709 1.00 39.60 116 GLN B O 1
ATOM 1489 N N . ALA B 1 91 ? 16.026 29.918 28.936 1.00 42.16 117 ALA B N 1
ATOM 1490 C CA . ALA B 1 91 ? 16.750 31.197 29.122 1.00 44.91 117 ALA B CA 1
ATOM 1491 C C . ALA B 1 91 ? 18.241 31.074 28.809 1.00 42.30 117 ALA B C 1
ATOM 1492 O O . ALA B 1 91 ? 18.883 32.030 28.459 1.00 46.93 117 ALA B O 1
ATOM 1494 N N . ARG B 1 92 ? 18.787 29.879 28.945 1.00 40.64 118 ARG B N 1
ATOM 1495 C CA . ARG B 1 92 ? 20.173 29.622 28.639 1.00 39.03 118 ARG B CA 1
ATOM 1496 C C . ARG B 1 92 ? 20.433 29.253 27.220 1.00 42.86 118 ARG B C 1
ATOM 1497 O O . ARG B 1 92 ? 21.510 29.477 26.744 1.00 45.34 118 ARG B O 1
ATOM 1505 N N A GLY B 1 93 ? 19.481 28.723 26.484 0.50 49.28 119 GLY B N 1
ATOM 1506 N N B GLY B 1 93 ? 19.433 28.617 26.599 0.50 46.87 119 GLY B N 1
ATOM 1507 C CA A GLY B 1 93 ? 19.802 28.581 25.070 0.50 51.85 119 GLY B CA 1
ATOM 1508 C CA B GLY B 1 93 ? 19.512 28.056 25.231 0.50 47.84 119 GLY B CA 1
ATOM 1509 C C A GLY B 1 93 ? 19.227 27.448 24.278 0.50 49.74 119 GLY B C 1
ATOM 1510 C C B GLY B 1 93 ? 18.318 27.180 24.857 0.50 46.09 119 GLY B C 1
ATOM 1511 O O A GLY B 1 93 ? 18.485 26.598 24.794 0.50 59.16 119 GLY B O 1
ATOM 1512 O O B GLY B 1 93 ? 17.507 26.820 25.697 0.50 45.19 119 GLY B O 1
ATOM 1513 N N A SER B 1 94 ? 19.584 27.447 22.999 0.50 43.68 120 SER B N 1
ATOM 1514 N N B SER B 1 94 ? 18.223 26.828 23.578 0.50 45.34 120 SER B N 1
ATOM 1515 C CA A SER B 1 94 ? 18.824 26.688 22.026 0.50 39.43 120 SER B CA 1
ATOM 1516 C CA B SER B 1 94 ? 17.196 25.942 23.082 0.50 37.28 120 SER B CA 1
ATOM 1517 C C A SER B 1 94 ? 19.251 25.226 22.039 0.50 33.74 120 SER B C 1
ATOM 1518 C C B SER B 1 94 ? 17.858 24.594 22.857 0.50 37.17 120 SER B C 1
ATOM 1519 O O A SER B 1 94 ? 20.312 24.894 22.527 0.50 34.36 120 SER B O 1
ATOM 1520 O O B SER B 1 94 ? 17.706 23.655 23.637 0.50 36.08 120 SER B O 1
ATOM 1525 N N A PHE B 1 95 ? 18.402 24.354 21.514 0.50 31.96 121 PHE B N 1
ATOM 1526 N N B PHE B 1 95 ? 18.640 24.506 21.796 0.50 33.95 121 PHE B N 1
ATOM 1527 C CA A PHE B 1 95 ? 18.852 23.024 21.192 0.50 30.28 121 PHE B CA 1
ATOM 1528 C CA B PHE B 1 95 ? 19.159 23.226 21.411 0.50 30.44 121 PHE B CA 1
ATOM 1529 C C A PHE B 1 95 ? 19.926 23.159 20.098 0.50 29.23 121 PHE B C 1
ATOM 1530 C C B PHE B 1 95 ? 20.184 23.364 20.294 0.50 30.17 121 PHE B C 1
ATOM 1531 O O A PHE B 1 95 ? 19.870 24.096 19.274 0.50 30.08 121 PHE B O 1
ATOM 1532 O O B PHE B 1 95 ? 20.315 24.395 19.592 0.50 27.07 121 PHE B O 1
ATOM 1547 N N . ASP B 1 96 ? 20.961 22.323 20.136 1.00 27.96 122 ASP B N 1
ATOM 1548 C CA . ASP B 1 96 ? 22.013 22.408 19.151 1.00 25.29 122 ASP B CA 1
ATOM 1549 C C . ASP B 1 96 ? 21.988 21.010 18.542 1.00 27.97 122 ASP B C 1
ATOM 1550 O O . ASP B 1 96 ? 22.568 20.091 19.140 1.00 27.79 122 ASP B O 1
ATOM 1555 N N . ILE B 1 97 ? 21.238 20.827 17.453 1.00 28.36 123 ILE B N 1
ATOM 1556 C CA . ILE B 1 97 ? 20.938 19.478 17.010 1.00 25.64 123 ILE B CA 1
ATOM 1557 C C . ILE B 1 97 ? 21.054 19.340 15.511 1.00 28.68 123 ILE B C 1
ATOM 1558 O O . ILE B 1 97 ? 20.518 20.183 14.761 1.00 27.64 123 ILE B O 1
ATOM 1563 N N . SER B 1 98 ? 21.670 18.247 15.082 1.00 28.06 124 SER B N 1
ATOM 1564 C CA . SER B 1 98 ? 21.789 17.992 13.650 1.00 28.33 124 SER B CA 1
ATOM 1565 C C . SER B 1 98 ? 21.082 16.719 13.350 1.00 28.32 124 SER B C 1
ATOM 1566 O O . SER B 1 98 ? 21.339 15.721 14.018 1.00 24.65 124 SER B O 1
ATOM 1569 N N . CYS B 1 99 ? 20.285 16.741 12.274 1.00 25.09 125 CYS B N 1
ATOM 1570 C CA . CYS B 1 99 ? 19.556 15.579 11.795 1.00 24.82 125 CYS B CA 1
ATOM 1571 C C . CYS B 1 99 ? 20.105 15.149 10.424 1.00 25.44 125 CYS B C 1
ATOM 1572 O O . CYS B 1 99 ? 20.352 16.000 9.559 1.00 28.33 125 CYS B O 1
ATOM 1575 N N . ASP B 1 100 ? 20.214 13.854 10.206 1.00 25.08 126 ASP B N 1
ATOM 1576 C CA . ASP B 1 100 ? 20.965 13.430 9.004 1.00 27.52 126 ASP B CA 1
ATOM 1577 C C . ASP B 1 100 ? 20.379 12.146 8.561 1.00 28.01 126 ASP B C 1
ATOM 1578 O O . ASP B 1 100 ? 20.377 11.189 9.327 1.00 26.83 126 ASP B O 1
ATOM 1583 N N . LYS B 1 101 ? 19.800 12.100 7.355 1.00 27.09 127 LYS B N 1
ATOM 1584 C CA . LYS B 1 101 ? 19.276 10.756 6.862 1.00 29.28 127 LYS B CA 1
ATOM 1585 C C . LYS B 1 101 ? 20.363 9.753 6.642 1.00 27.43 127 LYS B C 1
ATOM 1586 O O . LYS B 1 101 ? 20.086 8.562 6.626 1.00 29.71 127 LYS B O 1
ATOM 1592 N N . ASP B 1 102 ? 21.604 10.211 6.486 1.00 28.07 128 ASP B N 1
ATOM 1593 C CA . ASP B 1 102 ? 22.720 9.299 6.199 1.00 30.67 128 ASP B CA 1
ATOM 1594 C C . ASP B 1 102 ? 23.292 8.704 7.503 1.00 34.77 128 ASP B C 1
ATOM 1595 O O . ASP B 1 102 ? 24.079 7.776 7.428 1.00 31.59 128 ASP B O 1
ATOM 1600 N N . ASN B 1 103 ? 22.910 9.234 8.683 1.00 27.40 129 ASN B N 1
ATOM 1601 C CA . ASN B 1 103 ? 23.351 8.639 9.918 1.00 30.53 129 ASN B CA 1
ATOM 1602 C C . ASN B 1 103 ? 22.432 7.481 10.283 1.00 32.34 129 ASN B C 1
ATOM 1603 O O . ASN B 1 103 ? 21.424 7.694 10.897 1.00 31.03 129 ASN B O 1
ATOM 1608 N N . LYS B 1 104 ? 22.826 6.253 9.965 1.00 30.72 130 LYS B N 1
ATOM 1609 C CA . LYS B 1 104 ? 22.021 5.078 10.137 1.00 32.90 130 LYS B CA 1
ATOM 1610 C C . LYS B 1 104 ? 22.453 4.252 11.332 1.00 36.97 130 LYS B C 1
ATOM 1611 O O . LYS B 1 104 ? 22.043 3.130 11.504 1.00 39.93 130 LYS B O 1
ATOM 1617 N N . ARG B 1 105 ? 23.284 4.820 12.170 1.00 38.67 131 ARG B N 1
ATOM 1618 C CA . ARG B 1 105 ? 23.790 4.124 13.365 1.00 46.84 131 ARG B CA 1
ATOM 1619 C C . ARG B 1 105 ? 22.622 3.819 14.324 1.00 50.63 131 ARG B C 1
ATOM 1620 O O . ARG B 1 105 ? 22.530 2.768 14.977 1.00 53.91 131 ARG B O 1
#

Foldseek 3Di:
DDPFDFADPVVLVQVVLLVVLVVDPDQFRKDFDFWDDDDDDPDQADWDWTKGKIWGFPHGSPDPPDVVPTHGDPPTQMWIKTFTAGRGPNDDGTDIDTGSPPD/DADQVVLVQVVLLVVLVPDPDQFRKGFDFWDDDDWDDDLLDWTKTKGKIWGFPHGSPDPDRCVVTHGDDVTQMWIKIWTARRPPVNHRTDMDTGSPPPD